Protein 1PFG (pdb70)

InterPro domains:
  IPR000209 Peptidase S8/S53 domain [PF00082] (135-363)
  IPR010259 Peptidase S8 propeptide/proteinase inhibitor I9 [PF05922] (39-104)
  IPR015500 Peptidase S8, subtilisin-related [PR00723] (135-154)
  IPR015500 Peptidase S8, subtilisin-related [PR00723] (170-183)
  IPR015500 Peptidase S8, subtilisin-related [PR00723] (326-342)
  IPR022398 Peptidase S8, subtilisin, His-active site [PS00137] (174-184)
  IPR023827 Peptidase S8, subtilisin, Asp-active site [PS00136] (140-151)
  IPR023828 Peptidase S8, subtilisin, Ser-active site [PS00138] (327-337)
  IPR034193 Proteinase K-like catalytic domain [cd04077] (113-363)
  IPR036852 Peptidase S8/S53 domain superfamily [G3DSA:3.40.50.200] (106-384)
  IPR036852 Peptidase S8/S53 domain superfamily [SSF52743] (108-379)
  IPR037045 Peptidase S8 propeptide/proteinase inhibitor I9 superfamily [G3DSA:3.30.70.80] (36-105)
  IPR050131 Subtilisin-like serine protease [PTHR43806] (30-368)

Sequence (287 aa):
AAQTNAPWGLARISSTSPGTSTYYYDESAGQGSCVYVIDTGIEASHPEFEGRAQMVKTYYYSSRDGNGHGTHCAGTVGSRTYGVVKKTQLFGVKVLDDNGSGQYSTIIAGMDFVASDKNNRNCPKGVVASLSLGGGYSSSVNSAAARLQSSGVMVAVAAGNNNADARNYSPASEPSVCTVGASDRYDRRSSFSNYGSVLDIFGPGTSILSTWIGGSTRSISGTSMATPHVAGLAAYLMTLGKTTAASACRYIADTANKGDLSNIPFGTVNLLAYNNYQAPAPFAAAA

Organism: Parengyodontium album (NCBI:txid37998)

Secondary structure (DSSP, 8-state):
-EETT--HHHHHHT-SSTT---EE--TTTTTT-EEEEEES---TT-GGGTT-EEEEEESSS----SSSHHHHHHHHHH-TTT-S-TT-EEEEEE-S-TTS---HHHHHHHHHHHHHHGGGS--TT-EEEEE-B-EE--HHHHHHHHHHHHTT-EEEEE--SSSSBGGGEETTT-TTSEEEEEE-TTSBBPTT--BSTT--EEEE-SSEEEEEGGGEEEEE-STTTTHHHHHHHHHHHHHTTSS-TTTHHHHHHHTSEES--BSPPTTS--EE-------/--B-----

Foldseek 3Di:
DKAAQAPQLQCVQADLAQDHRIRDADPCQLALAEEEEEWAAAQCPQVQLVNQEEEDEEPDDDRDQLAWLRNFLVWQLAGCRQYRRPHHRYYYYHQAHNPTHHDLVSVLVSLVVCLVVVVVDRRRQFYEYFDLDWDFADVSSCVSLVCSLVSGYQYQAACWQQLAASCGMPVNQSLQHAHEFAADSNQAGPNRTHFALSHQAYGHFAQRWTAGPVSHIGTDGGSSSRRSNLRSLLSSVSNVVNDGSSCSRVVQRVPFNFPRHHHDDDRGGRGYGHNNDDD/DDDPDDDD

Radius of gyration: 16.12 Å; Cα contacts (8 Å, |Δi|>4): 907; chains: 2; bounding box: 37×43×38 Å

Solvent-accessible surface area: 9777 Å² total; per-residue (Å²): 36,59,30,96,125,12,19,43,0,1,0,6,0,9,11,90,46,54,77,59,63,21,0,90,26,38,89,37,0,0,93,26,1,2,0,0,0,0,0,0,0,2,37,29,96,5,98,22,0,95,68,39,8,72,40,30,62,28,62,70,221,43,49,150,6,32,6,0,8,0,0,0,0,0,0,1,0,0,0,118,36,34,0,0,0,17,88,0,54,0,8,0,0,3,0,4,39,58,119,6,46,26,60,63,77,35,3,35,37,0,0,57,43,0,19,67,13,36,111,114,83,128,18,101,84,18,14,0,0,1,0,1,5,4,0,32,124,24,68,62,0,10,50,0,0,26,112,0,22,97,47,33,0,2,0,0,0,1,0,0,30,65,69,31,56,0,48,100,45,1,0,4,11,21,94,61,5,2,0,0,0,0,1,18,84,143,11,111,22,1,95,45,0,0,54,4,101,28,7,40,0,0,0,0,0,26,37,4,69,0,0,9,40,74,36,47,56,92,57,20,43,0,0,0,0,0,0,0,2,0,0,0,0,0,0,1,5,8,16,54,65,115,17,80,14,87,32,0,22,136,37,0,18,83,33,9,13,106,61,52,7,60,83,37,41,226,55,15,59,34,20,0,0,33,6,79,52,92,115,131,8,58,20,32,35,71,84

Structure (mmCIF, N/CA/C/O backbone):
data_1PFG
#
_entry.id   1PFG
#
_cell.length_a   68.000
_cell.length_b   68.000
_cell.length_c   107.700
_cell.angle_alpha   90.00
_cell.angle_beta   90.00
_cell.angle_gamma   90.00
#
_symmetry.space_group_name_H-M   'P 43 21 2'
#
loop_
_entity.id
_entity.type
_entity.pdbx_description
1 polymer 'Proteinase K'
2 polymer N-Ac-PAPFAAAA-NH2
3 water water
#
loop_
_atom_site.group_PDB
_atom_site.id
_atom_site.type_symbol
_atom_site.label_atom_id
_atom_site.label_alt_id
_atom_site.label_comp_id
_atom_site.label_asym_id
_atom_site.label_entity_id
_atom_site.label_seq_id
_atom_site.pdbx_PDB_ins_code
_atom_site.Cartn_x
_atom_site.Cartn_y
_atom_site.Cartn_z
_atom_site.occupancy
_atom_site.B_iso_or_equiv
_atom_site.auth_seq_id
_atom_site.auth_comp_id
_atom_site.auth_asym_id
_atom_site.auth_atom_id
_atom_site.pdbx_PDB_model_num
ATOM 1 N N . ALA A 1 1 ? -10.625 11.468 -17.019 1.00 11.35 1 ALA A N 1
ATOM 2 C CA . ALA A 1 1 ? -9.416 11.657 -16.142 1.00 10.72 1 ALA A CA 1
ATOM 3 C C . ALA A 1 1 ? -9.395 10.621 -15.009 1.00 11.23 1 ALA A C 1
ATOM 4 O O . ALA A 1 1 ? -10.404 9.993 -14.639 1.00 10.72 1 ALA A O 1
ATOM 6 N N . ALA A 1 2 ? -8.189 10.428 -14.524 1.00 11.14 2 ALA A N 1
ATOM 7 C CA . ALA A 1 2 ? -7.933 9.575 -13.433 1.00 11.08 2 ALA A CA 1
ATOM 8 C C . ALA A 1 2 ? -7.092 10.258 -12.421 1.00 12.01 2 ALA A C 1
ATOM 9 O O . ALA A 1 2 ? -6.211 10.978 -12.808 1.00 12.32 2 ALA A O 1
ATOM 11 N N . GLN A 1 3 ? -7.331 10.050 -11.126 1.00 12.90 3 GLN A N 1
ATOM 12 C CA . GLN A 1 3 ? -6.393 10.573 -10.152 1.00 12.58 3 GLN A CA 1
ATOM 13 C C . GLN A 1 3 ? -5.962 9.322 -9.398 1.00 12.58 3 GLN A C 1
ATOM 14 O O . GLN A 1 3 ? -6.747 8.644 -8.721 1.00 14.18 3 GLN A O 1
ATOM 20 N N . THR A 1 4 ? -4.704 8.995 -9.621 1.00 11.72 4 THR A N 1
ATOM 21 C CA . THR A 1 4 ? -4.037 7.840 -9.070 1.00 12.76 4 THR A CA 1
ATOM 22 C C . THR A 1 4 ? -3.837 8.083 -7.592 1.00 12.70 4 THR A C 1
ATOM 23 O O . THR A 1 4 ? -3.890 9.239 -7.150 1.00 13.40 4 THR A O 1
ATOM 27 N N . ASN A 1 5 ? -3.652 7.018 -6.817 1.00 13.27 5 ASN A N 1
ATOM 28 C CA . ASN A 1 5 ? -3.596 7.193 -5.375 1.00 15.12 5 ASN A CA 1
ATOM 29 C C . ASN A 1 5 ? -4.557 8.317 -4.965 1.00 13.79 5 ASN A C 1
ATOM 30 O O . ASN A 1 5 ? -4.144 9.220 -4.228 1.00 15.00 5 ASN A O 1
ATOM 35 N N . ALA A 1 6 ? -5.793 8.291 -5.482 1.00 11.37 6 ALA A N 1
ATOM 36 C CA . ALA A 1 6 ? -6.795 9.289 -5.080 1.00 9.64 6 ALA A CA 1
ATOM 37 C C . ALA A 1 6 ? -7.189 8.904 -3.680 1.00 7.78 6 ALA A C 1
ATOM 38 O O . ALA A 1 6 ? -6.780 7.866 -3.214 1.00 6.15 6 ALA A O 1
ATOM 40 N N . PRO A 1 7 ? -7.867 9.779 -2.946 1.00 7.71 7 PRO A N 1
ATOM 41 C CA . PRO A 1 7 ? -8.461 9.326 -1.704 1.00 6.83 7 PRO A CA 1
ATOM 42 C C . PRO A 1 7 ? -9.493 8.276 -2.112 1.00 8.43 7 PRO A C 1
ATOM 43 O O . PRO A 1 7 ? -10.115 8.319 -3.163 1.00 8.67 7 PRO A O 1
ATOM 47 N N . TRP A 1 8 ? -9.685 7.353 -1.214 1.00 7.75 8 TRP A N 1
ATOM 48 C CA . TRP A 1 8 ? -10.557 6.247 -1.387 1.00 6.40 8 TRP A CA 1
ATOM 49 C C . TRP A 1 8 ? -12.039 6.625 -1.620 1.00 9.68 8 TRP A C 1
ATOM 50 O O . TRP A 1 8 ? -12.747 5.955 -2.360 1.00 10.80 8 TRP A O 1
ATOM 61 N N . GLY A 1 9 ? -12.484 7.743 -1.064 1.00 10.38 9 GLY A N 1
ATOM 62 C CA . GLY A 1 9 ? -13.874 8.107 -1.195 1.00 11.37 9 GLY A CA 1
ATOM 63 C C . GLY A 1 9 ? -14.022 8.556 -2.646 1.00 12.05 9 GLY A C 1
ATOM 64 O O . GLY A 1 9 ? -14.985 8.363 -3.358 1.00 10.63 9 GLY A O 1
ATOM 65 N N . LEU A 1 10 ? -12.972 9.200 -3.069 1.00 14.02 10 LEU A N 1
ATOM 66 C CA . LEU A 1 10 ? -12.856 9.638 -4.428 1.00 15.64 10 LEU A CA 1
ATOM 67 C C . LEU A 1 10 ? -12.821 8.379 -5.334 1.00 14.78 10 LEU A C 1
ATOM 68 O O . LEU A 1 10 ? -13.684 8.187 -6.159 1.00 14.65 10 LEU A O 1
ATOM 73 N N . ALA A 1 11 ? -11.902 7.456 -5.112 1.00 13.41 11 ALA A N 1
ATOM 74 C CA . ALA A 1 11 ? -11.873 6.265 -5.928 1.00 12.20 11 ALA A CA 1
ATOM 75 C C . ALA A 1 11 ? -13.217 5.544 -5.855 1.00 10.68 11 ALA A C 1
ATOM 76 O O . ALA A 1 11 ? -13.697 5.002 -6.848 1.00 11.22 11 ALA A O 1
ATOM 78 N N . ARG A 1 12 ? -13.854 5.565 -4.700 1.00 10.78 12 ARG A N 1
ATOM 79 C CA . ARG A 1 12 ? -15.110 4.824 -4.546 1.00 10.78 12 ARG A CA 1
ATOM 80 C C . ARG A 1 12 ? -16.295 5.346 -5.348 1.00 11.88 12 ARG A C 1
ATOM 81 O O . ARG A 1 12 ? -17.078 4.579 -5.874 1.00 12.37 12 ARG A O 1
ATOM 89 N N . ILE A 1 13 ? -16.491 6.652 -5.221 1.00 11.80 13 ILE A N 1
ATOM 90 C CA . ILE A 1 13 ? -17.499 7.405 -5.922 1.00 10.66 13 ILE A CA 1
ATOM 91 C C . ILE A 1 13 ? -17.436 7.144 -7.390 1.00 9.42 13 ILE A C 1
ATOM 92 O O . ILE A 1 13 ? -18.416 7.286 -8.101 1.00 8.82 13 ILE A O 1
ATOM 97 N N . SER A 1 14 ? -16.302 6.637 -7.853 1.00 10.43 14 SER A N 1
ATOM 98 C CA . SER A 1 14 ? -16.157 6.350 -9.321 1.00 10.06 14 SER A CA 1
ATOM 99 C C . SER A 1 14 ? -15.871 4.872 -9.599 1.00 11.54 14 SER A C 1
ATOM 100 O O . SER A 1 14 ? -15.415 4.526 -10.667 1.00 10.99 14 SER A O 1
ATOM 103 N N . SER A 1 15 ? -16.114 4.013 -8.611 1.00 13.06 15 SER A N 1
ATOM 104 C CA . SER A 1 15 ? -15.935 2.576 -8.758 1.00 12.38 15 SER A CA 1
ATOM 105 C C . SER A 1 15 ? -17.244 1.930 -8.400 1.00 13.77 15 SER A C 1
ATOM 106 O O . SER A 1 15 ? -18.089 2.447 -7.627 1.00 13.16 15 SER A O 1
ATOM 109 N N . THR A 1 16 ? -17.374 0.742 -8.922 1.00 15.34 16 THR A N 1
ATOM 110 C CA . THR A 1 16 ? -18.570 -0.009 -8.737 1.00 16.78 16 THR A CA 1
ATOM 111 C C . THR A 1 16 ? -18.267 -1.156 -7.788 1.00 16.27 16 THR A C 1
ATOM 112 O O . THR A 1 16 ? -19.127 -1.964 -7.453 1.00 16.62 16 THR A O 1
ATOM 116 N N . SER A 1 17 ? -17.082 -1.049 -7.184 1.00 16.86 17 SER A N 1
ATOM 117 C CA . SER A 1 17 ? -16.482 -2.068 -6.308 1.00 16.64 17 SER A CA 1
ATOM 118 C C . SER A 1 17 ? -15.620 -1.384 -5.318 1.00 14.19 17 SER A C 1
ATOM 119 O O . SER A 1 17 ? -14.795 -0.589 -5.720 1.00 14.03 17 SER A O 1
ATOM 122 N N . PRO A 1 18 ? -15.677 -1.738 -4.042 1.00 12.95 18 PRO A N 1
ATOM 123 C CA . PRO A 1 18 ? -14.835 -1.009 -3.141 1.00 12.17 18 PRO A CA 1
ATOM 124 C C . PRO A 1 18 ? -13.459 -1.496 -3.518 1.00 12.07 18 PRO A C 1
ATOM 125 O O . PRO A 1 18 ? -13.408 -2.508 -4.201 1.00 12.92 18 PRO A O 1
ATOM 129 N N . GLY A 1 19 ? -12.379 -0.807 -3.170 1.00 12.26 19 GLY A N 1
ATOM 130 C CA . GLY A 1 19 ? -11.060 -1.383 -3.386 1.00 11.00 19 GLY A CA 1
ATOM 131 C C . GLY A 1 19 ? -10.054 -0.611 -4.186 1.00 11.76 19 GLY A C 1
ATOM 132 O O . GLY A 1 19 ? -8.839 -0.797 -4.062 1.00 10.54 19 GLY A O 1
ATOM 133 N N . THR A 1 20 ? -10.566 0.217 -5.051 1.00 13.61 20 THR A N 1
ATOM 134 C CA . THR A 1 20 ? -9.732 0.904 -5.996 1.00 14.94 20 THR A CA 1
ATOM 135 C C . THR A 1 20 ? -9.034 2.141 -5.467 1.00 15.39 20 THR A C 1
ATOM 136 O O . THR A 1 20 ? -9.238 2.541 -4.299 1.00 15.88 20 THR A O 1
ATOM 140 N N . SER A 1 21 ? -8.143 2.689 -6.292 1.00 14.88 21 SER A N 1
ATOM 141 C CA . SER A 1 21 ? -7.256 3.759 -5.830 1.00 14.89 21 SER A CA 1
ATOM 142 C C . SER A 1 21 ? -7.183 4.937 -6.764 1.00 12.74 21 SER A C 1
ATOM 143 O O . SER A 1 21 ? -6.509 5.939 -6.480 1.00 14.48 21 SER A O 1
ATOM 146 N N . THR A 1 22 ? -7.944 4.878 -7.829 1.00 11.32 22 THR A N 1
ATOM 147 C CA . THR A 1 22 ? -7.939 5.964 -8.750 1.00 11.57 22 THR A CA 1
ATOM 148 C C . THR A 1 22 ? -9.280 6.557 -8.723 1.00 12.71 22 THR A C 1
ATOM 149 O O . THR A 1 22 ? -10.243 5.832 -8.588 1.00 14.09 22 THR A O 1
ATOM 153 N N . TYR A 1 23 ? -9.347 7.861 -8.854 1.00 12.53 23 TYR A N 1
ATOM 154 C CA . TYR A 1 23 ? -10.609 8.555 -8.983 1.00 13.67 23 TYR A CA 1
ATOM 155 C C . TYR A 1 23 ? -10.651 8.920 -10.479 1.00 15.45 23 TYR A C 1
ATOM 156 O O . TYR A 1 23 ? -9.751 9.568 -11.006 1.00 15.29 23 TYR A O 1
ATOM 165 N N . TYR A 1 24 ? -11.717 8.522 -11.130 1.00 15.75 24 TYR A N 1
ATOM 166 C CA . TYR A 1 24 ? -11.913 8.735 -12.514 1.00 14.60 24 TYR A CA 1
ATOM 167 C C . TYR A 1 24 ? -13.066 9.674 -12.604 1.00 14.64 24 TYR A C 1
ATOM 168 O O . TYR A 1 24 ? -14.143 9.398 -12.101 1.00 13.13 24 TYR A O 1
ATOM 177 N N . TYR A 1 25 ? -12.867 10.776 -13.276 1.00 14.78 25 TYR A N 1
ATOM 178 C CA . TYR A 1 25 ? -13.941 11.728 -13.453 1.00 14.63 25 TYR A CA 1
ATOM 179 C C . TYR A 1 25 ? -13.766 12.427 -14.767 1.00 14.07 25 TYR A C 1
ATOM 180 O O . TYR A 1 25 ? -12.743 12.436 -15.427 1.00 13.99 25 TYR A O 1
ATOM 189 N N . ASP A 1 26 ? -14.846 12.947 -15.234 1.00 14.15 26 ASP A N 1
ATOM 190 C CA . ASP A 1 26 ? -14.786 13.795 -16.356 1.00 15.06 26 ASP A CA 1
ATOM 191 C C . ASP A 1 26 ? -13.953 15.035 -16.010 1.00 16.53 26 ASP A C 1
ATOM 192 O O . ASP A 1 26 ? -13.946 15.486 -14.856 1.00 19.05 26 ASP A O 1
ATOM 197 N N . GLU A 1 27 ? -13.280 15.597 -16.997 1.00 15.28 27 GLU A N 1
ATOM 198 C CA . GLU A 1 27 ? -12.460 16.780 -16.812 1.00 17.20 27 GLU A CA 1
ATOM 199 C C . GLU A 1 27 ? -13.134 18.142 -16.589 1.00 16.69 27 GLU A C 1
ATOM 200 O O . GLU A 1 27 ? -12.473 19.075 -16.075 1.00 17.08 27 GLU A O 1
ATOM 206 N N . SER A 1 28 ? -14.395 18.288 -17.040 1.00 15.32 28 SER A N 1
ATOM 207 C CA . SER A 1 28 ? -15.118 19.524 -16.872 1.00 13.99 28 SER A CA 1
ATOM 208 C C . SER A 1 28 ? -15.054 19.777 -15.370 1.00 12.39 28 SER A C 1
ATOM 209 O O . SER A 1 28 ? -15.059 20.894 -14.866 1.00 16.90 28 SER A O 1
ATOM 212 N N . ALA A 1 29 ? -14.999 18.654 -14.681 1.00 9.41 29 ALA A N 1
ATOM 213 C CA . ALA A 1 29 ? -14.847 18.653 -13.271 1.00 10.24 29 ALA A CA 1
ATOM 214 C C . ALA A 1 29 ? -15.614 19.699 -12.487 1.00 9.77 29 ALA A C 1
ATOM 215 O O . ALA A 1 29 ? -14.996 20.385 -11.709 1.00 12.22 29 ALA A O 1
ATOM 217 N N . GLY A 1 30 ? -16.915 19.889 -12.683 1.00 10.81 30 GLY A N 1
ATOM 218 C CA . GLY A 1 30 ? -17.615 20.815 -11.787 1.00 11.40 30 GLY A CA 1
ATOM 219 C C . GLY A 1 30 ? -17.580 22.225 -12.265 1.00 11.34 30 GLY A C 1
ATOM 220 O O . GLY A 1 30 ? -18.318 23.089 -11.799 1.00 7.63 30 GLY A O 1
ATOM 221 N N . GLN A 1 31 ? -16.800 22.493 -13.272 1.00 12.94 31 GLN A N 1
ATOM 222 C CA . GLN A 1 31 ? -16.739 23.891 -13.601 1.00 16.21 31 GLN A CA 1
ATOM 223 C C . GLN A 1 31 ? -18.035 24.459 -14.232 1.00 16.40 31 GLN A C 1
ATOM 224 O O . GLN A 1 31 ? -18.753 23.743 -14.904 1.00 18.37 31 GLN A O 1
ATOM 230 N N . GLY A 1 32 ? -18.365 25.711 -13.967 1.00 15.62 32 GLY A N 1
ATOM 231 C CA . GLY A 1 32 ? -19.639 26.212 -14.400 1.00 12.52 32 GLY A CA 1
ATOM 232 C C . GLY A 1 32 ? -20.586 26.270 -13.237 1.00 12.34 32 GLY A C 1
ATOM 233 O O . GLY A 1 32 ? -21.340 27.216 -13.135 1.00 14.81 32 GLY A O 1
ATOM 234 N N . SER A 1 33 ? -20.534 25.296 -12.328 1.00 11.07 33 SER A N 1
ATOM 235 C CA . SER A 1 33 ? -21.460 25.295 -11.204 1.00 9.18 33 SER A CA 1
ATOM 236 C C . SER A 1 33 ? -20.809 25.937 -10.054 1.00 8.03 33 SER A C 1
ATOM 237 O O . SER A 1 33 ? -19.606 26.192 -10.086 1.00 6.73 33 SER A O 1
ATOM 240 N N . CYS A 1 34 ? -21.602 26.129 -9.020 1.00 5.15 34 CYS A N 1
ATOM 241 C CA . CYS A 1 34 ? -21.132 26.790 -7.882 1.00 7.82 34 CYS A CA 1
ATOM 242 C C . CYS A 1 34 ? -21.613 26.053 -6.731 1.00 7.59 34 CYS A C 1
ATOM 243 O O . CYS A 1 34 ? -22.705 25.530 -6.734 1.00 12.19 34 CYS A O 1
ATOM 246 N N . VAL A 1 35 ? -20.828 26.061 -5.684 1.00 6.18 35 VAL A N 1
ATOM 247 C CA . VAL A 1 35 ? -21.237 25.340 -4.526 1.00 3.98 35 VAL A CA 1
ATOM 248 C C . VAL A 1 35 ? -21.091 26.186 -3.319 1.00 5.08 35 VAL A C 1
ATOM 249 O O . VAL A 1 35 ? -20.008 26.637 -3.043 1.00 8.67 35 VAL A O 1
ATOM 253 N N . TYR A 1 36 ? -22.194 26.490 -2.671 1.00 3.23 36 TYR A N 1
ATOM 254 C CA . TYR A 1 36 ? -22.107 27.170 -1.434 1.00 2.02 36 TYR A CA 1
ATOM 255 C C . TYR A 1 36 ? -21.875 26.128 -0.369 1.00 3.36 36 TYR A C 1
ATOM 256 O O . TYR A 1 36 ? -22.637 25.081 -0.280 1.00 2.76 36 TYR A O 1
ATOM 265 N N . VAL A 1 37 ? -20.849 26.453 0.437 1.00 2.21 37 VAL A N 1
ATOM 266 C CA . VAL A 1 37 ? -20.442 25.571 1.492 1.00 2.31 37 VAL A CA 1
ATOM 267 C C . VAL A 1 37 ? -20.874 26.406 2.680 1.00 2.11 37 VAL A C 1
ATOM 268 O O . VAL A 1 37 ? -20.278 27.401 2.987 1.00 3.03 37 VAL A O 1
ATOM 272 N N . ILE A 1 38 ? -21.985 26.015 3.238 1.00 2.00 38 ILE A N 1
ATOM 273 C CA . ILE A 1 38 ? -22.589 26.775 4.228 1.00 2.53 38 ILE A CA 1
ATOM 274 C C . ILE A 1 38 ? -22.099 26.039 5.469 1.00 5.12 38 ILE A C 1
ATOM 275 O O . ILE A 1 38 ? -22.560 24.969 5.855 1.00 4.62 38 ILE A O 1
ATOM 280 N N . ASP A 1 39 ? -21.151 26.680 6.116 1.00 6.73 39 ASP A N 1
ATOM 281 C CA . ASP A 1 39 ? -20.402 25.992 7.125 1.00 5.68 39 ASP A CA 1
ATOM 282 C C . ASP A 1 39 ? -19.561 26.999 7.984 1.00 6.07 39 ASP A C 1
ATOM 283 O O . ASP A 1 39 ? -19.998 28.072 8.303 1.00 3.46 39 ASP A O 1
ATOM 288 N N . THR A 1 40 ? -18.391 26.613 8.404 1.00 5.08 40 THR A N 1
ATOM 289 C CA . THR A 1 40 ? -17.523 27.484 9.201 1.00 7.89 40 THR A CA 1
ATOM 290 C C . THR A 1 40 ? -16.596 28.471 8.475 1.00 7.75 40 THR A C 1
ATOM 291 O O . THR A 1 40 ? -15.873 29.226 9.142 1.00 6.66 40 THR A O 1
ATOM 295 N N . GLY A 1 41 ? -16.536 28.406 7.165 1.00 8.68 41 GLY A N 1
ATOM 296 C CA . GLY A 1 41 ? -15.680 29.317 6.438 1.00 10.15 41 GLY A CA 1
ATOM 297 C C . GLY A 1 41 ? -14.944 28.427 5.490 1.00 10.16 41 GLY A C 1
ATOM 298 O O . GLY A 1 41 ? -15.302 27.298 5.407 1.00 12.85 41 GLY A O 1
ATOM 299 N N . ILE A 1 42 ? -13.867 28.878 4.897 1.00 9.55 42 ILE A N 1
ATOM 300 C CA . ILE A 1 42 ? -13.170 28.141 3.875 1.00 9.72 42 ILE A CA 1
ATOM 301 C C . ILE A 1 42 ? -11.934 28.931 3.769 1.00 9.94 42 ILE A C 1
ATOM 302 O O . ILE A 1 42 ? -11.991 30.079 3.431 1.00 11.01 42 ILE A O 1
ATOM 307 N N . GLU A 1 43 ? -10.815 28.349 4.114 1.00 10.89 43 GLU A N 1
ATOM 308 C CA . GLU A 1 4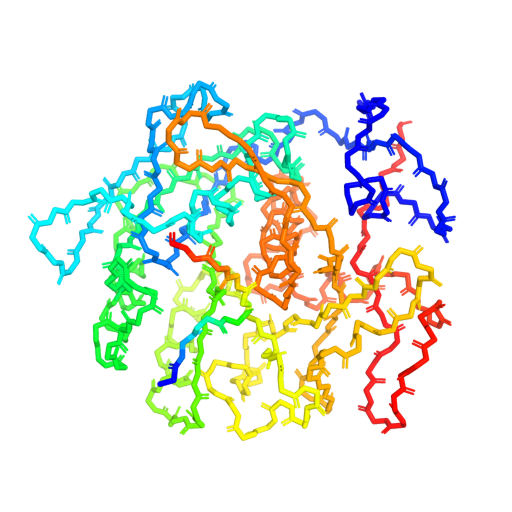3 ? -9.564 29.025 3.935 1.00 11.51 43 GLU A CA 1
ATOM 309 C C . GLU A 1 43 ? -9.390 29.201 2.442 1.00 12.46 43 GLU A C 1
ATOM 310 O O . GLU A 1 43 ? -8.724 28.426 1.786 1.00 12.19 43 GLU A O 1
ATOM 316 N N . ALA A 1 44 ? -10.066 30.188 1.915 1.00 13.33 44 ALA A N 1
ATOM 317 C CA . ALA A 1 44 ? -9.964 30.487 0.522 1.00 13.47 44 ALA A CA 1
ATOM 318 C C . ALA A 1 44 ? -8.462 30.590 0.038 1.00 13.18 44 ALA A C 1
ATOM 319 O O . ALA A 1 44 ? -8.160 30.243 -1.060 1.00 14.29 44 ALA A O 1
ATOM 321 N N . SER A 1 45 ? -7.494 30.839 0.899 1.00 13.19 45 SER A N 1
ATOM 322 C CA . SER A 1 45 ? -6.083 30.847 0.384 1.00 13.59 45 SER A CA 1
ATOM 323 C C . SER A 1 45 ? -5.450 29.488 0.212 1.00 12.93 45 SER A C 1
ATOM 324 O O . SER A 1 45 ? -4.288 29.396 -0.163 1.00 14.28 45 SER A O 1
ATOM 327 N N . HIS A 1 46 ? -6.105 28.428 0.601 1.00 11.63 46 HIS A N 1
ATOM 328 C CA . HIS A 1 46 ? -5.468 27.126 0.392 1.00 10.86 46 HIS A CA 1
ATOM 329 C C . HIS A 1 46 ? -5.069 26.977 -1.057 1.00 10.79 46 HIS A C 1
ATOM 330 O O . HIS A 1 46 ? -5.876 27.081 -2.008 1.00 10.95 46 HIS A O 1
ATOM 337 N N . PRO A 1 47 ? -3.791 26.728 -1.213 1.00 11.33 47 PRO A N 1
ATOM 338 C CA . PRO A 1 47 ? -3.218 26.521 -2.527 1.00 11.36 47 PRO A CA 1
ATOM 339 C C . PRO A 1 47 ? -4.010 25.447 -3.252 1.00 9.83 47 PRO A C 1
ATOM 340 O O . PRO A 1 47 ? -4.106 25.470 -4.454 1.00 12.26 47 PRO A O 1
ATOM 344 N N . GLU A 1 48 ? -4.595 24.536 -2.494 1.00 9.35 48 GLU A N 1
ATOM 345 C CA . GLU A 1 48 ? -5.446 23.452 -3.016 1.00 7.31 48 GLU A CA 1
ATOM 346 C C . GLU A 1 48 ? -6.769 23.986 -3.616 1.00 7.06 48 GLU A C 1
ATOM 347 O O . GLU A 1 48 ? -7.414 23.318 -4.387 1.00 6.58 48 GLU A O 1
ATOM 353 N N . PHE A 1 49 ? -7.140 25.224 -3.337 1.00 5.59 49 PHE A N 1
ATOM 354 C CA . PHE A 1 49 ? -8.359 25.774 -3.890 1.00 3.45 49 PHE A CA 1
ATOM 355 C C . PHE A 1 49 ? -7.944 26.663 -5.060 1.00 4.56 49 PHE A C 1
ATOM 356 O O . PHE A 1 49 ? -8.754 27.364 -5.689 1.00 5.31 49 PHE A O 1
ATOM 364 N N . GLU A 1 50 ? -6.648 26.663 -5.305 1.00 4.91 50 GLU A N 1
ATOM 365 C CA . GLU A 1 50 ? -6.142 27.380 -6.409 1.00 3.25 50 GLU A CA 1
ATOM 366 C C . GLU A 1 50 ? -6.881 28.660 -6.660 1.00 4.58 50 GLU A C 1
ATOM 367 O O . GLU A 1 50 ? -7.022 29.075 -7.795 1.00 5.50 50 GLU A O 1
ATOM 373 N N . GLY A 1 51 ? -7.472 29.282 -5.678 1.00 3.98 51 GLY A N 1
ATOM 374 C CA . GLY A 1 51 ? -8.042 30.578 -6.030 1.00 5.54 51 GLY A CA 1
ATOM 375 C C . GLY A 1 51 ? -9.508 30.546 -6.376 1.00 7.89 51 GLY A C 1
ATOM 376 O O . GLY A 1 51 ? -10.072 31.600 -6.651 1.00 9.79 51 GLY A O 1
ATOM 377 N N . ARG A 1 52 ? -10.110 29.351 -6.382 1.00 8.79 52 ARG A N 1
ATOM 378 C CA . ARG A 1 52 ? -11.526 29.178 -6.657 1.00 8.66 52 ARG A CA 1
ATOM 379 C C . ARG A 1 52 ? -12.510 29.197 -5.501 1.00 9.60 52 ARG A C 1
ATOM 380 O O . ARG A 1 52 ? -13.662 28.733 -5.650 1.00 13.47 52 ARG A O 1
ATOM 388 N N . ALA A 1 53 ? -12.091 29.674 -4.361 1.00 9.50 53 ALA A N 1
ATOM 389 C CA . ALA A 1 53 ? -12.954 29.696 -3.189 1.00 10.48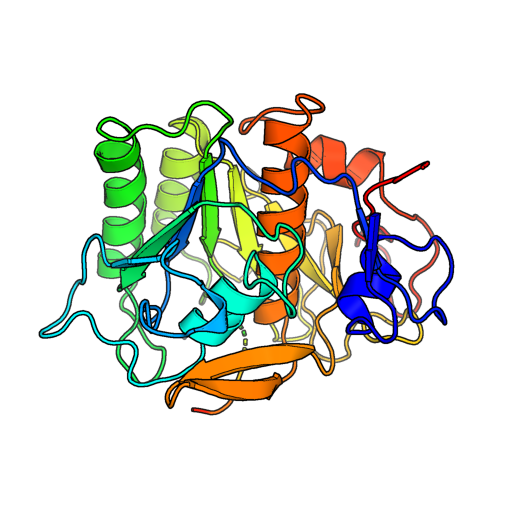 53 ALA A CA 1
ATOM 390 C C . ALA A 1 53 ? -13.058 31.141 -2.781 1.00 11.50 53 ALA A C 1
ATOM 391 O O . ALA A 1 53 ? -12.153 31.910 -3.086 1.00 12.31 53 ALA A O 1
ATOM 393 N N . GLN A 1 54 ? -14.095 31.505 -2.051 1.00 12.28 54 GLN A N 1
ATOM 394 C CA . GLN A 1 54 ? -14.147 32.842 -1.551 1.00 12.25 54 GLN A CA 1
ATOM 395 C C . GLN A 1 54 ? -15.336 32.973 -0.722 1.00 11.73 54 GLN A C 1
ATOM 396 O O . GLN A 1 54 ? -16.404 32.475 -1.012 1.00 13.59 54 GLN A O 1
ATOM 402 N N . MET A 1 55 ? -15.094 33.639 0.363 1.00 10.62 55 MET A N 1
ATOM 403 C CA . MET A 1 55 ? -16.016 33.908 1.399 1.00 10.10 55 MET A CA 1
ATOM 404 C C . MET A 1 55 ? -16.957 34.977 0.834 1.00 9.46 55 MET A C 1
ATOM 405 O O . MET A 1 55 ? -16.494 35.976 0.308 1.00 11.60 55 MET A O 1
ATOM 410 N N . VAL A 1 56 ? -18.198 34.753 0.948 1.00 8.06 56 VAL A N 1
ATOM 411 C CA . VAL A 1 56 ? -19.157 35.612 0.344 1.00 5.17 56 VAL A CA 1
ATOM 412 C C . VAL A 1 56 ? -19.959 36.315 1.386 1.00 5.21 56 VAL A C 1
ATOM 413 O O . VAL A 1 56 ? -20.572 37.366 1.171 1.00 8.81 56 VAL A O 1
ATOM 417 N N . LYS A 1 57 ? -19.921 35.702 2.533 1.00 5.82 57 LYS A N 1
ATOM 418 C CA . LYS A 1 57 ? -20.650 36.297 3.604 1.00 6.49 57 LYS A CA 1
ATOM 419 C C . LYS A 1 57 ? -20.373 35.551 4.860 1.00 9.12 57 LYS A C 1
ATOM 420 O O . LYS A 1 57 ? -20.274 34.330 4.789 1.00 12.12 57 LYS A O 1
ATOM 426 N N . THR A 1 58 ? -20.110 36.227 5.980 1.00 10.02 58 THR A N 1
ATOM 427 C CA . THR A 1 58 ? -20.095 35.538 7.269 1.00 8.60 58 THR A CA 1
ATOM 428 C C . THR A 1 58 ? -21.247 36.009 8.058 1.00 9.06 58 THR A C 1
ATOM 429 O O . THR A 1 58 ? -21.767 37.053 7.795 1.00 8.99 58 THR A O 1
ATOM 433 N N . TYR A 1 59 ? -21.459 35.368 9.209 1.00 10.80 59 TYR A N 1
ATOM 434 C CA . TYR A 1 59 ? -22.438 35.860 10.177 1.00 8.95 59 TYR A CA 1
ATOM 435 C C . TYR A 1 59 ? -21.760 36.090 11.477 1.00 9.36 59 TYR A C 1
ATOM 436 O O . TYR A 1 59 ? -22.360 36.114 12.512 1.00 11.41 59 TYR A O 1
ATOM 445 N N . TYR A 1 60 ? -20.456 36.271 11.395 1.00 9.80 60 TYR A N 1
ATOM 446 C CA . TYR A 1 60 ? -19.658 36.562 12.539 1.00 9.68 60 TYR A CA 1
ATOM 447 C C . TYR A 1 60 ? -18.724 37.704 12.243 1.00 11.25 60 TYR A C 1
ATOM 448 O O . TYR A 1 60 ? -18.874 38.428 11.298 1.00 13.36 60 TYR A O 1
ATOM 457 N N . TYR A 1 61 ? -17.794 37.922 13.139 1.00 12.86 61 TYR A N 1
ATOM 458 C CA . TYR A 1 61 ? -16.704 38.907 12.936 1.00 15.65 61 TYR A CA 1
ATOM 459 C C . TYR A 1 61 ? -15.689 38.788 11.811 1.00 17.44 61 TYR A C 1
ATOM 460 O O . TYR A 1 61 ? -15.210 39.820 11.361 1.00 19.41 61 TYR A O 1
ATOM 469 N N . SER A 1 62 ? -15.314 37.562 11.473 1.00 18.54 62 SER A N 1
ATOM 470 C CA . SER A 1 62 ? -14.348 37.401 10.430 1.00 18.03 62 SER A CA 1
ATOM 471 C C . SER A 1 62 ? -15.063 36.604 9.464 1.00 16.62 62 SER A C 1
ATOM 472 O O . SER A 1 62 ? -16.218 36.245 9.639 1.00 16.74 62 SER A O 1
ATOM 475 N N . SER A 1 63 ? -14.294 36.199 8.511 1.00 15.05 63 SER A N 1
ATOM 476 C CA . SER A 1 63 ? -14.837 35.487 7.472 1.00 14.83 63 SER A CA 1
ATOM 477 C C . SER A 1 63 ? -13.974 34.178 7.480 1.00 15.05 63 SER A C 1
ATOM 478 O O . SER A 1 63 ? -14.419 33.111 7.077 1.00 16.69 63 SER A O 1
ATOM 481 N N . ARG A 1 64 ? -12.834 34.218 8.148 1.00 13.95 64 ARG A N 1
ATOM 482 C CA . ARG A 1 64 ? -11.935 33.097 8.252 1.00 14.75 64 ARG A CA 1
ATOM 483 C C . ARG A 1 64 ? -12.585 31.853 8.819 1.00 13.88 64 ARG A C 1
ATOM 484 O O . ARG A 1 64 ? -13.459 31.918 9.697 1.00 13.14 64 ARG A O 1
ATOM 492 N N . ASP A 1 65 ? -12.105 30.701 8.347 1.00 10.57 65 ASP A N 1
ATOM 493 C CA . ASP A 1 65 ? -12.482 29.439 8.907 1.00 9.65 65 ASP A CA 1
ATOM 494 C C . ASP A 1 65 ? -11.420 29.330 10.018 1.00 10.53 65 ASP A C 1
ATOM 495 O O . ASP A 1 65 ? -10.230 29.375 9.722 1.00 13.89 65 ASP A O 1
ATOM 500 N N . GLY A 1 66 ? -11.782 29.222 11.295 1.00 7.02 66 GLY A N 1
ATOM 501 C CA . GLY A 1 66 ? -10.767 29.066 12.281 1.00 2.75 66 GLY A CA 1
ATOM 502 C C . GLY A 1 66 ? -10.979 27.673 12.817 1.00 6.96 66 GLY A C 1
ATOM 503 O O . GLY A 1 66 ? -10.464 27.274 13.873 1.00 6.75 66 GLY A O 1
ATOM 504 N N . ASN A 1 67 ? -11.714 26.899 12.055 1.00 9.72 67 ASN A N 1
ATOM 505 C CA . ASN A 1 67 ? -12.057 25.605 12.548 1.00 9.73 67 ASN A CA 1
ATOM 506 C C . ASN A 1 67 ? -11.432 24.470 11.808 1.00 9.45 67 ASN A C 1
ATOM 507 O O . ASN A 1 67 ? -10.695 23.656 12.362 1.00 8.39 67 ASN A O 1
ATOM 512 N N . GLY A 1 68 ? -11.757 24.406 10.542 1.00 8.41 68 GLY A N 1
ATOM 513 C CA . GLY A 1 68 ? -11.241 23.383 9.656 1.00 9.50 68 GLY A CA 1
ATOM 514 C C . GLY A 1 68 ? -12.344 22.711 8.899 1.00 10.85 68 GLY A C 1
ATOM 515 O O . GLY A 1 68 ? -12.157 22.395 7.720 1.00 14.98 68 GLY A O 1
ATOM 516 N N . HIS A 1 69 ? -13.467 22.466 9.563 1.00 8.16 69 HIS A N 1
ATOM 517 C CA . HIS A 1 69 ? -14.588 21.725 8.997 1.00 9.23 69 HIS A CA 1
ATOM 518 C C . HIS A 1 69 ? -14.866 22.138 7.570 1.00 8.60 69 HIS A C 1
ATOM 519 O O . HIS A 1 69 ? -14.767 21.316 6.703 1.00 11.64 69 HIS A O 1
ATOM 526 N N . GLY A 1 70 ? -15.120 23.422 7.346 1.00 8.71 70 GLY A N 1
ATOM 527 C CA . GLY A 1 70 ? -15.484 23.936 6.031 1.00 9.39 70 GLY A CA 1
ATOM 528 C C . GLY A 1 70 ? -14.414 23.827 4.975 1.00 9.42 70 GLY A C 1
ATOM 529 O O . GLY A 1 70 ? -14.743 23.513 3.838 1.00 10.02 70 GLY A O 1
ATOM 530 N N . THR A 1 71 ? -13.153 24.015 5.347 1.00 11.87 71 THR A N 1
ATOM 531 C CA . THR A 1 71 ? -12.091 23.992 4.376 1.00 12.67 71 THR A CA 1
ATOM 532 C C . THR A 1 71 ? -12.134 22.535 4.007 1.00 12.42 71 THR A C 1
ATOM 533 O O . THR A 1 71 ? -12.131 22.191 2.835 1.00 11.27 71 THR A O 1
ATOM 537 N N . HIS A 1 72 ? -12.364 21.696 5.019 1.00 13.23 72 HIS A N 1
ATOM 538 C CA . HIS A 1 72 ? -12.464 20.260 4.820 1.00 12.28 72 HIS A CA 1
ATOM 539 C C . HIS A 1 72 ? -13.565 19.915 3.837 1.00 12.45 72 HIS A C 1
ATOM 540 O O . HIS A 1 72 ? -13.299 19.441 2.730 1.00 13.94 72 HIS A O 1
ATOM 547 N N . CYS A 1 73 ? -14.809 20.187 4.218 1.00 11.39 73 CYS A N 1
ATOM 548 C CA . CYS A 1 73 ? -15.905 20.094 3.258 1.00 10.26 73 CYS A CA 1
ATOM 549 C C . CYS A 1 73 ? -15.624 20.814 1.919 1.00 7.00 73 CYS A C 1
ATOM 550 O O . CYS A 1 73 ? -15.714 20.209 0.878 1.00 8.50 73 CYS A O 1
ATOM 553 N N . ALA A 1 74 ? -15.225 22.069 1.945 1.00 6.47 74 ALA A N 1
ATOM 554 C CA . ALA A 1 74 ? -14.997 22.786 0.680 1.00 8.27 74 ALA A CA 1
ATOM 555 C C . ALA A 1 74 ? -14.121 21.865 -0.108 1.00 9.13 74 ALA A C 1
ATOM 556 O O . ALA A 1 74 ? -14.356 21.547 -1.263 1.00 10.42 74 ALA A O 1
ATOM 558 N N . GLY A 1 75 ? -13.070 21.468 0.595 1.00 7.90 75 GLY A N 1
ATOM 559 C CA . GLY A 1 75 ? -12.031 20.578 0.126 1.00 7.44 75 GLY A CA 1
ATOM 560 C C . GLY A 1 75 ? -12.525 19.396 -0.656 1.00 6.59 75 GLY A C 1
ATOM 561 O O . GLY A 1 75 ? -12.138 19.199 -1.777 1.00 7.96 75 GLY A O 1
ATOM 562 N N . THR A 1 76 ? -13.388 18.598 -0.056 1.00 6.93 76 THR A N 1
ATOM 563 C CA . THR A 1 76 ? -13.897 17.416 -0.678 1.00 4.91 76 THR A CA 1
ATOM 564 C C . THR A 1 76 ? -14.856 17.722 -1.834 1.00 5.73 76 THR A C 1
ATOM 565 O O . THR A 1 76 ? -15.083 16.948 -2.770 1.00 2.00 76 THR A O 1
ATOM 569 N N . VAL A 1 77 ? -15.522 18.846 -1.736 1.00 6.78 77 VAL A N 1
ATOM 570 C CA . VAL A 1 77 ? -16.387 19.069 -2.853 1.00 7.14 77 VAL A CA 1
ATOM 571 C C . VAL A 1 77 ? -15.558 19.546 -4.044 1.00 8.49 77 VAL A C 1
ATOM 572 O O . VAL A 1 77 ? -15.968 19.347 -5.186 1.00 11.25 77 VAL A O 1
ATOM 576 N N . GLY A 1 78 ? -14.394 20.185 -3.800 1.00 7.44 78 GLY A N 1
ATOM 577 C CA . GLY A 1 78 ? -13.700 20.665 -4.937 1.00 8.25 78 GLY A CA 1
ATOM 578 C C . GLY A 1 78 ? -12.341 21.253 -4.765 1.00 9.86 78 GLY A C 1
ATOM 579 O O . GLY A 1 78 ? -12.001 22.234 -5.398 1.00 11.73 78 GLY A O 1
ATOM 580 N N . SER A 1 79 ? -11.526 20.603 -3.960 1.00 11.01 79 SER A N 1
ATOM 581 C CA . SER A 1 79 ? -10.168 21.023 -3.836 1.00 11.86 79 SER A CA 1
ATOM 582 C C . SER A 1 79 ? -9.577 20.215 -4.981 1.00 11.84 79 SER A C 1
ATOM 583 O O . SER A 1 79 ? -10.143 19.230 -5.467 1.00 12.56 79 SER A O 1
ATOM 586 N N . ARG A 1 80 ? -8.518 20.715 -5.535 1.00 12.92 80 ARG A N 1
ATOM 587 C CA . ARG A 1 80 ? -7.833 20.005 -6.569 1.00 14.45 80 ARG A CA 1
ATOM 588 C C . ARG A 1 80 ? -7.636 18.513 -6.423 1.00 14.33 80 ARG A C 1
ATOM 589 O O . ARG A 1 80 ? -7.853 17.688 -7.331 1.00 13.66 80 ARG A O 1
ATOM 597 N N . THR A 1 81 ? -7.078 18.211 -5.265 1.00 11.28 81 THR A N 1
ATOM 598 C CA . THR A 1 81 ? -6.627 16.910 -4.998 1.00 11.29 81 THR A CA 1
ATOM 599 C C . THR A 1 81 ? -7.570 16.087 -4.170 1.00 10.66 81 THR A C 1
ATOM 600 O O . THR A 1 81 ? -7.699 14.884 -4.366 1.00 11.89 81 THR A O 1
ATOM 604 N N . TYR A 1 82 ? -8.104 16.715 -3.144 1.00 8.67 82 TYR A N 1
ATOM 605 C CA . TYR A 1 82 ? -9.013 16.062 -2.268 1.00 7.24 82 TYR A CA 1
ATOM 606 C C . TYR A 1 82 ? -10.442 16.074 -2.793 1.00 5.03 82 TYR A C 1
ATOM 607 O O . TYR A 1 82 ? -11.303 15.521 -2.182 1.00 4.18 82 TYR A O 1
ATOM 616 N N . GLY A 1 83 ? -10.716 16.512 -4.000 1.00 5.49 83 GLY A N 1
ATOM 617 C CA . GLY A 1 83 ? -12.117 16.805 -4.326 1.00 5.02 83 GLY A CA 1
ATOM 618 C C . GLY A 1 83 ? -12.785 16.100 -5.493 1.00 5.56 83 GLY A C 1
ATOM 619 O O . GLY A 1 83 ? -12.131 15.574 -6.387 1.00 5.84 83 GLY A O 1
ATOM 620 N N . VAL A 1 84 ? -14.106 16.076 -5.452 1.00 3.54 84 VAL A N 1
ATOM 621 C CA . VAL A 1 84 ? -14.952 15.423 -6.427 1.00 4.89 84 VAL A CA 1
ATOM 622 C C . VAL A 1 84 ? -14.831 16.216 -7.730 1.00 8.97 84 VAL A C 1
ATOM 623 O O . VAL A 1 84 ? -14.458 15.737 -8.774 1.00 11.47 84 VAL A O 1
ATOM 627 N N . VAL A 1 85 ? -15.128 17.476 -7.589 1.00 11.57 85 VAL A N 1
ATOM 628 C CA . VAL A 1 85 ? -15.195 18.445 -8.633 1.00 12.16 85 VAL A CA 1
ATOM 629 C C . VAL A 1 85 ? -14.007 19.379 -8.596 1.00 12.43 85 VAL A C 1
ATOM 630 O O . VAL A 1 85 ? -14.026 20.409 -7.942 1.00 11.57 85 VAL A O 1
ATOM 634 N N . LYS A 1 86 ? -12.962 19.075 -9.315 1.00 12.30 86 LYS A N 1
ATOM 635 C CA . LYS A 1 86 ? -11.772 19.855 -9.123 1.00 11.01 86 LYS A CA 1
ATOM 636 C C . LYS A 1 86 ? -11.851 21.266 -9.702 1.00 11.22 86 LYS A C 1
ATOM 637 O O . LYS A 1 86 ? -10.922 22.036 -9.514 1.00 9.57 86 LYS A O 1
ATOM 643 N N . LYS A 1 87 ? -12.979 21.644 -10.300 1.00 10.48 87 LYS A N 1
ATOM 644 C CA . LYS A 1 87 ? -13.055 22.966 -10.941 1.00 12.14 87 LYS A CA 1
ATOM 645 C C . LYS A 1 87 ? -14.250 23.802 -10.628 1.00 12.17 87 LYS A C 1
ATOM 646 O O . LYS A 1 87 ? -14.483 24.855 -11.249 1.00 11.49 87 LYS A O 1
ATOM 652 N N . THR A 1 88 ? -14.964 23.355 -9.611 1.00 12.93 88 THR A N 1
ATOM 653 C CA . THR A 1 88 ? -16.132 24.059 -9.160 1.00 11.40 88 THR A CA 1
ATOM 654 C C . THR A 1 88 ? -15.640 25.340 -8.571 1.00 11.40 88 THR A C 1
ATOM 655 O O . THR A 1 88 ? -14.467 25.524 -8.349 1.00 9.64 88 THR A O 1
ATOM 659 N N . GLN A 1 89 ? -16.574 26.260 -8.426 1.00 11.97 89 GLN A N 1
ATOM 660 C CA . GLN A 1 89 ? -16.270 27.497 -7.799 1.00 11.10 89 GLN A CA 1
ATOM 661 C C . GLN A 1 89 ? -16.938 27.376 -6.440 1.00 10.77 89 GLN A C 1
ATOM 662 O O . GLN A 1 89 ? -18.030 26.862 -6.321 1.00 10.00 89 GLN A O 1
ATOM 668 N N . LEU A 1 90 ? -16.212 27.732 -5.404 1.00 10.15 90 LEU A N 1
ATOM 669 C CA . LEU A 1 90 ? -16.751 27.594 -4.075 1.00 8.55 90 LEU A CA 1
ATOM 670 C C . LEU A 1 90 ? -16.888 28.925 -3.419 1.00 8.20 90 LEU A C 1
ATOM 671 O O . LEU A 1 90 ? -15.978 29.759 -3.504 1.00 7.65 90 LEU A O 1
ATOM 676 N N . PHE A 1 91 ? -18.025 29.106 -2.754 1.00 7.94 91 PHE A N 1
ATOM 677 C CA . PHE A 1 91 ? -18.326 30.335 -2.006 1.00 6.98 91 PHE A CA 1
ATOM 678 C C . PHE A 1 91 ? -18.602 29.940 -0.600 1.00 6.31 91 PHE A C 1
ATOM 679 O O . PHE A 1 91 ? -19.457 29.090 -0.376 1.00 4.23 91 PHE A O 1
ATOM 687 N N . GLY A 1 92 ? -18.025 30.638 0.358 1.00 9.41 92 GLY A N 1
ATOM 688 C CA . GLY A 1 92 ? -18.205 30.304 1.749 1.00 7.52 92 GLY A CA 1
ATOM 689 C C . GLY A 1 92 ? -19.257 31.221 2.273 1.00 6.96 92 GLY A C 1
ATOM 690 O O . GLY A 1 92 ? -19.341 32.379 1.900 1.00 7.70 92 GLY A O 1
ATOM 691 N N . VAL A 1 93 ? -20.107 30.654 3.093 1.00 5.91 93 VAL A N 1
ATOM 692 C CA . VAL A 1 93 ? -21.145 31.407 3.724 1.00 6.75 93 VAL A CA 1
ATOM 693 C C . VAL A 1 93 ? -20.828 30.873 5.121 1.00 9.38 93 VAL A C 1
ATOM 694 O O . VAL A 1 93 ? -20.797 29.632 5.349 1.00 9.41 93 VAL A O 1
ATOM 698 N N . LYS A 1 94 ? -20.505 31.770 6.051 1.00 8.42 94 LYS A N 1
ATOM 699 C CA . LYS A 1 94 ? -20.070 31.249 7.304 1.00 9.46 94 LYS A CA 1
ATOM 700 C C . LYS A 1 94 ? -21.193 31.389 8.333 1.00 11.14 94 LYS A C 1
ATOM 701 O O . LYS A 1 94 ? -21.474 32.475 8.871 1.00 11.30 94 LYS A O 1
ATOM 707 N N . VAL A 1 95 ? -21.822 30.258 8.611 1.00 12.22 95 VAL A N 1
ATOM 708 C CA . VAL A 1 95 ? -22.974 30.271 9.467 1.00 12.60 95 VAL A CA 1
ATOM 709 C C . VAL A 1 95 ? -22.549 29.644 10.807 1.00 12.16 95 VAL A C 1
ATOM 710 O O . VAL A 1 95 ? -23.157 29.835 11.811 1.00 12.50 95 VAL A O 1
ATOM 714 N N . LEU A 1 96 ? -21.497 28.880 10.788 1.00 12.52 96 LEU A N 1
ATOM 715 C CA . LEU A 1 96 ? -21.073 28.236 11.983 1.00 12.31 96 LEU A CA 1
ATOM 716 C C . LEU A 1 96 ? -19.792 28.936 12.523 1.00 13.23 96 LEU A C 1
ATOM 717 O O . LEU A 1 96 ? -18.807 29.303 11.796 1.00 11.79 96 LEU A O 1
ATOM 722 N N . ASP A 1 97 ? -19.839 29.160 13.826 1.00 13.77 97 ASP A N 1
ATOM 723 C CA . ASP A 1 97 ? -18.720 29.765 14.477 1.00 14.76 97 ASP A CA 1
ATOM 724 C C . ASP A 1 97 ? -17.478 28.822 14.346 1.00 14.80 97 ASP A C 1
ATOM 725 O O . ASP A 1 97 ? -17.547 27.741 13.758 1.00 15.47 97 ASP A O 1
ATOM 730 N N . ASP A 1 98 ? -16.339 29.256 14.862 1.00 15.87 98 ASP A N 1
ATOM 731 C CA . ASP A 1 98 ? -15.096 28.525 14.698 1.00 14.75 98 ASP A CA 1
ATOM 732 C C . ASP A 1 98 ? -15.015 27.316 15.597 1.00 16.15 98 ASP A C 1
ATOM 733 O O . ASP A 1 98 ? -13.954 26.682 15.713 1.00 15.68 98 ASP A O 1
ATOM 738 N N . ASN A 1 99 ? -16.123 26.958 16.232 1.00 16.76 99 ASN A N 1
ATOM 739 C CA . ASN A 1 99 ? -16.1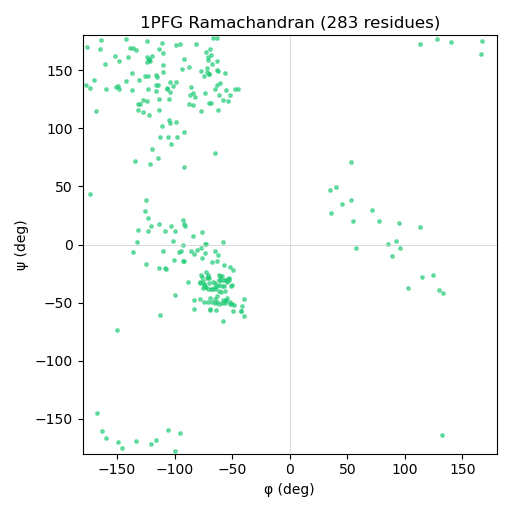28 25.683 16.955 1.00 17.60 99 ASN A CA 1
ATOM 740 C C . ASN A 1 99 ? -17.011 24.770 16.224 1.00 18.78 99 ASN A C 1
ATOM 741 O O . ASN A 1 99 ? -17.174 23.604 16.605 1.00 20.21 99 ASN A O 1
ATOM 746 N N . GLY A 1 100 ? -17.656 25.328 15.206 1.00 18.98 100 GLY A N 1
ATOM 747 C CA . GLY A 1 100 ? -18.491 24.534 14.343 1.00 17.96 100 GLY A CA 1
ATOM 748 C C . GLY A 1 100 ? -19.930 24.587 14.802 1.00 18.26 100 GLY A C 1
ATOM 749 O O . GLY A 1 100 ? -20.706 23.704 14.433 1.00 20.03 100 GLY A O 1
ATOM 750 N N . SER A 1 101 ? -20.309 25.572 15.619 1.00 17.86 101 SER A N 1
ATOM 751 C CA . SER A 1 101 ? -21.724 25.669 15.980 1.00 18.22 101 SER A CA 1
ATOM 752 C C . SER A 1 101 ? -22.333 26.875 15.342 1.00 19.36 101 SER A C 1
ATOM 753 O O . SER A 1 101 ? -21.589 27.796 14.948 1.00 19.54 101 SER A O 1
ATOM 756 N N . GLY A 1 102 ? -23.676 26.910 15.331 1.00 18.05 102 GLY A N 1
ATOM 757 C CA . GLY A 1 102 ? -24.420 27.961 14.658 1.00 18.45 102 GLY A CA 1
ATOM 758 C C . GLY A 1 102 ? -25.816 27.943 15.268 1.00 18.12 102 GLY A C 1
ATOM 759 O O . GLY A 1 102 ? -26.171 26.918 15.804 1.00 18.46 102 GLY A O 1
ATOM 760 N N . GLN A 1 103 ? -26.565 29.063 15.228 1.00 16.48 103 GLN A N 1
ATOM 761 C CA . GLN A 1 103 ? -27.961 29.081 15.707 1.00 15.77 103 GLN A CA 1
ATOM 762 C C . GLN A 1 103 ? -28.807 28.762 14.473 1.00 14.66 103 GLN A C 1
ATOM 763 O O . GLN A 1 103 ? -28.316 28.852 13.331 1.00 16.56 103 GLN A O 1
ATOM 765 N N . TYR A 1 104 ? -30.021 28.318 14.669 1.00 14.00 104 TYR A N 1
ATOM 766 C CA . TYR A 1 104 ? -30.802 27.869 13.540 1.00 13.20 104 TYR A CA 1
ATOM 767 C C . TYR A 1 104 ? -31.197 29.059 12.713 1.00 13.00 104 TYR A C 1
ATOM 768 O O . TYR A 1 104 ? -31.200 28.992 11.476 1.00 15.26 104 TYR A O 1
ATOM 777 N N . SER A 1 105 ? -31.513 30.167 13.352 1.00 12.68 105 SER A N 1
ATOM 778 C CA . SER A 1 105 ? -31.697 31.372 12.513 1.00 14.86 105 SER A CA 1
ATOM 779 C C . SER A 1 105 ? -30.501 31.837 11.726 1.00 14.91 105 SER A C 1
ATOM 780 O O . SER A 1 105 ? -30.711 32.292 10.646 1.00 18.17 105 SER A O 1
ATOM 783 N N . THR A 1 106 ? -29.250 31.834 12.217 1.00 15.67 106 THR A N 1
ATOM 784 C CA . THR A 1 106 ? -28.167 32.283 11.255 1.00 16.77 106 THR A CA 1
ATOM 785 C C . THR A 1 106 ? -27.986 31.223 10.206 1.00 16.90 106 THR A C 1
ATOM 786 O O . THR A 1 106 ? -27.665 31.585 9.087 1.00 16.32 106 THR A O 1
ATOM 790 N N . ILE A 1 107 ? -28.259 29.950 10.502 1.00 16.22 107 ILE A N 1
ATOM 791 C CA . ILE A 1 107 ? -28.268 29.070 9.354 1.00 17.27 107 ILE A CA 1
ATOM 792 C C . ILE A 1 107 ? -29.581 29.314 8.535 1.00 14.66 107 ILE A C 1
ATOM 793 O O . ILE A 1 107 ? -29.505 29.348 7.322 1.00 17.62 107 ILE A O 1
ATOM 798 N N . ILE A 1 108 ? -30.724 29.618 9.132 1.00 8.69 108 ILE A N 1
ATOM 799 C CA . ILE A 1 108 ? -31.869 29.859 8.257 1.00 8.33 108 ILE A CA 1
ATOM 800 C C . ILE A 1 108 ? -31.453 31.002 7.362 1.00 8.67 108 ILE A C 1
ATOM 801 O O . ILE A 1 108 ? -31.547 30.929 6.166 1.00 11.03 108 ILE A O 1
ATOM 806 N N . ALA A 1 109 ? -30.960 32.032 7.999 1.00 8.34 109 ALA A N 1
ATOM 807 C CA . ALA A 1 109 ? -30.427 33.172 7.327 1.00 9.88 109 ALA A CA 1
ATOM 808 C C . ALA A 1 109 ? -29.376 32.806 6.269 1.00 8.89 109 ALA A C 1
ATOM 809 O O . ALA A 1 109 ? -29.504 33.228 5.141 1.00 10.53 109 ALA A O 1
ATOM 811 N N . GLY A 1 110 ? -28.375 32.024 6.601 1.00 9.54 110 GLY A N 1
ATOM 812 C CA . GLY A 1 110 ? -27.434 31.633 5.577 1.00 9.65 110 GLY A CA 1
ATOM 813 C C . GLY A 1 110 ? -28.175 30.949 4.416 1.00 10.21 110 GLY A C 1
ATOM 814 O O . GLY A 1 110 ? -27.777 31.109 3.276 1.00 12.02 110 GLY A O 1
ATOM 815 N N . MET A 1 111 ? -29.284 30.262 4.677 1.00 10.12 111 MET A N 1
ATOM 816 C CA . MET A 1 111 ? -29.940 29.562 3.594 1.00 10.27 111 MET A CA 1
ATOM 817 C C . MET A 1 111 ? -30.731 30.559 2.741 1.00 10.85 111 MET A C 1
ATOM 818 O O . MET A 1 111 ? -30.624 30.529 1.507 1.00 12.14 111 MET A O 1
ATOM 823 N N . ASP A 1 112 ? -31.502 31.445 3.375 1.00 9.91 112 ASP A N 1
ATOM 824 C CA . ASP A 1 112 ? -32.229 32.429 2.579 1.00 9.12 112 ASP A CA 1
ATOM 825 C C . ASP A 1 112 ? -31.211 33.276 1.809 1.00 8.52 112 ASP A C 1
ATOM 826 O O . ASP A 1 112 ? -31.477 33.717 0.704 1.00 9.69 112 ASP A O 1
ATOM 831 N N . PHE A 1 113 ? -29.996 33.392 2.371 1.00 8.93 113 PHE A N 1
ATOM 832 C CA . PHE A 1 113 ? -28.987 34.289 1.821 1.00 8.26 113 PHE A CA 1
ATOM 833 C C . PHE A 1 113 ? -28.541 33.705 0.511 1.00 8.88 113 PHE A C 1
ATOM 834 O O . PHE A 1 113 ? -28.579 34.320 -0.541 1.00 9.09 113 PHE A O 1
ATOM 842 N N . VAL A 1 114 ? -28.063 32.386 0.571 1.00 8.08 114 VAL A N 1
ATOM 843 C CA . VAL A 1 114 ? -27.541 31.874 -0.721 1.00 6.96 114 VAL A CA 1
ATOM 844 C C . VAL A 1 114 ? -28.685 31.889 -1.744 1.00 5.40 114 VAL A C 1
ATOM 845 O O . VAL A 1 114 ? -28.404 32.076 -2.921 1.00 2.00 114 VAL A O 1
ATOM 849 N N . ALA A 1 115 ? -29.961 31.724 -1.371 1.00 6.25 115 ALA A N 1
ATOM 850 C CA . ALA A 1 115 ? -31.074 31.794 -2.296 1.00 3.46 115 ALA A CA 1
ATOM 851 C C . ALA A 1 115 ? -31.145 33.116 -2.982 1.00 3.89 115 ALA A C 1
ATOM 852 O O . ALA A 1 115 ? -31.538 33.202 -4.108 1.00 3.87 115 ALA A O 1
ATOM 854 N N . SER A 1 116 ? -30.799 34.172 -2.284 1.00 3.78 116 SER A N 1
ATOM 855 C CA . SER A 1 116 ? -30.825 35.465 -2.930 1.00 3.05 116 SER A CA 1
ATOM 856 C C . SER A 1 116 ? -29.574 35.746 -3.735 1.00 7.60 116 SER A C 1
ATOM 857 O O . SER A 1 116 ? -29.625 36.084 -4.926 1.00 6.68 116 SER A O 1
ATOM 860 N N . ASP A 1 117 ? -28.448 35.641 -3.023 1.00 9.67 117 ASP A N 1
ATOM 861 C CA . ASP A 1 117 ? -27.130 35.890 -3.541 1.00 9.60 117 ASP A CA 1
ATOM 862 C C . ASP A 1 117 ? -26.710 35.132 -4.759 1.00 11.66 117 ASP A C 1
ATOM 863 O O . ASP A 1 117 ? -25.803 35.536 -5.519 1.00 10.26 117 ASP A O 1
ATOM 868 N N . LYS A 1 118 ? -27.217 33.924 -4.860 1.00 13.09 118 LYS A N 1
ATOM 869 C CA . LYS A 1 118 ? -26.834 33.160 -5.989 1.00 16.12 118 LYS A CA 1
ATOM 870 C C . LYS A 1 118 ? -27.327 34.086 -7.134 1.00 17.95 118 LYS A C 1
ATOM 871 O O . LYS A 1 118 ? -26.696 34.174 -8.182 1.00 20.06 118 LYS A O 1
ATOM 877 N N . ASN A 1 119 ? -28.402 34.863 -6.927 1.00 18.65 119 ASN A N 1
ATOM 878 C CA . ASN A 1 119 ? -28.909 35.621 -8.091 1.00 16.78 119 ASN A CA 1
ATOM 879 C C . ASN A 1 119 ? -27.906 36.599 -8.604 1.00 17.07 119 ASN A C 1
ATOM 880 O O . ASN A 1 119 ? -28.066 37.133 -9.656 1.00 15.27 119 ASN A O 1
ATOM 885 N N . ASN A 1 120 ? -26.814 36.820 -7.920 1.00 16.27 120 ASN A N 1
ATOM 886 C CA . ASN A 1 120 ? -25.995 37.836 -8.490 1.00 18.09 120 ASN A CA 1
ATOM 887 C C . ASN A 1 120 ? -24.566 37.362 -8.761 1.00 19.42 120 ASN A C 1
ATOM 888 O O . ASN A 1 120 ? -23.564 38.083 -8.692 1.00 21.02 120 ASN A O 1
ATOM 893 N N . ARG A 1 121 ? -24.549 36.104 -9.200 1.00 17.61 121 ARG A N 1
ATOM 894 C CA . ARG A 1 121 ? -23.342 35.431 -9.550 1.00 16.05 121 ARG A CA 1
ATOM 895 C C . ARG A 1 121 ? -23.467 34.749 -10.808 1.00 14.98 121 ARG A C 1
ATOM 896 O O . ARG A 1 121 ? -24.509 34.465 -11.360 1.00 15.98 121 ARG A O 1
ATOM 904 N N . ASN A 1 122 ? -22.324 34.379 -11.232 1.00 16.40 122 ASN A N 1
ATOM 905 C CA . ASN A 1 122 ? -22.228 33.696 -12.464 1.00 18.99 122 ASN A CA 1
ATOM 906 C C . ASN A 1 122 ? -22.015 32.209 -12.229 1.00 17.16 122 ASN A C 1
ATOM 907 O O . ASN A 1 122 ? -20.905 31.752 -12.135 1.00 16.47 122 ASN A O 1
ATOM 912 N N . CYS A 1 123 ? -23.112 31.478 -12.060 1.00 16.55 123 CYS A N 1
ATOM 913 C CA . CYS A 1 123 ? -23.028 30.039 -11.877 1.00 15.25 123 CYS A CA 1
ATOM 914 C C . CYS A 1 123 ? -23.802 29.384 -12.957 1.00 15.47 123 CYS A C 1
ATOM 915 O O . CYS A 1 123 ? -24.772 28.692 -12.729 1.00 16.69 123 CYS A O 1
ATOM 918 N N . PRO A 1 124 ? -23.291 29.479 -14.147 1.00 16.80 124 PRO A N 1
ATOM 919 C CA . PRO A 1 124 ? -24.022 29.001 -15.306 1.00 16.31 124 PRO A CA 1
ATOM 920 C C . PRO A 1 124 ? -24.556 27.590 -15.169 1.00 15.92 124 PRO A C 1
ATOM 921 O O . PRO A 1 124 ? -25.625 27.331 -15.708 1.00 16.73 124 PRO A O 1
ATOM 925 N N . LYS A 1 125 ? -23.855 26.681 -14.485 1.00 16.11 125 LYS A N 1
ATOM 926 C CA . LYS A 1 125 ? -24.264 25.230 -14.453 1.00 14.87 125 LYS A CA 1
ATOM 927 C C . LYS A 1 125 ? -25.070 24.712 -13.386 1.00 14.48 125 LYS A C 1
ATOM 928 O O . LYS A 1 125 ? -25.255 23.492 -13.345 1.00 15.93 125 LYS A O 1
ATOM 934 N N . GLY A 1 126 ? -25.343 25.505 -12.385 1.00 13.90 126 GLY A N 1
ATOM 935 C CA . GLY A 1 126 ? -26.248 24.987 -11.420 1.00 12.65 126 GLY A CA 1
ATOM 936 C C . GLY A 1 126 ? -25.661 25.458 -10.177 1.00 10.97 126 GLY A C 1
ATOM 937 O O . GLY A 1 126 ? -24.545 25.948 -10.160 1.00 10.85 126 GLY A O 1
ATOM 938 N N . VAL A 1 127 ? -26.374 25.210 -9.101 1.00 9.24 127 VAL A N 1
ATOM 939 C CA . VAL A 1 127 ? -25.907 25.805 -7.918 1.00 8.01 127 VAL A CA 1
ATOM 940 C C . VAL A 1 127 ? -26.301 24.861 -6.968 1.00 6.38 127 VAL A C 1
ATOM 941 O O . VAL A 1 127 ? -27.383 24.316 -7.013 1.00 7.28 127 VAL A O 1
ATOM 945 N N . VAL A 1 128 ? -25.369 24.584 -6.119 1.00 2.44 128 VAL A N 1
ATOM 946 C CA . VAL A 1 128 ? -25.565 23.545 -5.198 1.00 2.87 128 VAL A CA 1
ATOM 947 C C . VAL A 1 128 ? -25.357 24.173 -3.901 1.00 5.40 128 VAL A C 1
ATOM 948 O O . VAL A 1 128 ? -24.846 25.287 -3.819 1.00 9.54 128 VAL A O 1
ATOM 952 N N . ALA A 1 129 ? -25.816 23.566 -2.849 1.00 6.74 129 ALA A N 1
ATOM 953 C CA . ALA A 1 129 ? -25.472 24.204 -1.598 1.00 7.18 129 ALA A CA 1
ATOM 954 C C . ALA A 1 129 ? -25.231 22.980 -0.767 1.00 7.00 129 ALA A C 1
ATOM 955 O O . ALA A 1 129 ? -25.759 21.930 -1.044 1.00 8.58 129 ALA A O 1
ATOM 957 N N . SER A 1 130 ? -24.226 23.042 0.058 1.00 6.34 130 SER A N 1
ATOM 958 C CA . SER A 1 130 ? -23.852 21.855 0.746 1.00 7.56 130 SER A CA 1
ATOM 959 C C . SER A 1 130 ? -23.812 22.176 2.241 1.00 7.78 130 SER A C 1
ATOM 960 O O . SER A 1 130 ? -23.103 23.086 2.677 1.00 6.44 130 SER A O 1
ATOM 963 N N . LEU A 1 131 ? -24.745 21.534 2.940 1.00 7.08 131 LEU A N 1
ATOM 964 C CA . LEU A 1 131 ? -24.922 21.715 4.337 1.00 7.76 131 LEU A CA 1
ATOM 965 C C . LEU A 1 131 ? -24.570 20.454 5.118 1.00 8.59 131 LEU A C 1
ATOM 966 O O . LEU A 1 131 ? -25.406 19.590 5.377 1.00 10.19 131 LEU A O 1
ATOM 971 N N . SER A 1 132 ? -23.317 20.419 5.539 1.00 9.03 132 SER A N 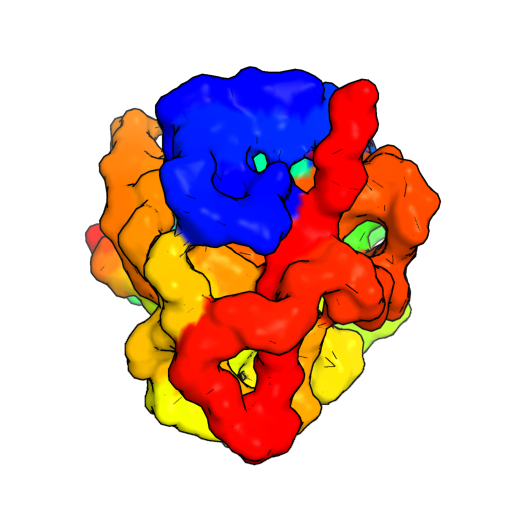1
ATOM 972 C CA . SER A 1 132 ? -22.742 19.403 6.380 1.00 8.59 132 SER A CA 1
ATOM 973 C C . SER A 1 132 ? -22.923 19.912 7.783 1.00 8.58 132 SER A C 1
ATOM 974 O O . SER A 1 132 ? -21.966 20.252 8.478 1.00 9.37 132 SER A O 1
ATOM 977 N N . LEU A 1 133 ? -24.163 19.996 8.208 1.00 10.63 133 LEU A N 1
ATOM 978 C CA . LEU A 1 133 ? -24.450 20.530 9.520 1.00 11.38 133 LEU A CA 1
ATOM 979 C C . LEU A 1 133 ? -25.844 20.149 9.855 1.00 13.37 133 LEU A C 1
ATOM 980 O O . LEU A 1 133 ? -26.630 19.701 8.982 1.00 14.35 133 LEU A O 1
ATOM 985 N N . GLY A 1 134 ? -26.209 20.334 11.101 1.00 11.88 134 GLY A N 1
ATOM 986 C CA . GLY A 1 134 ? -27.512 19.942 11.435 1.00 12.47 134 GLY A CA 1
ATOM 987 C C . GLY A 1 134 ? -27.781 19.873 12.916 1.00 12.49 134 GLY A C 1
ATOM 988 O O . GLY A 1 134 ? -26.899 20.060 13.758 1.00 10.31 134 GLY A O 1
ATOM 989 N N . GLY A 1 135 ? -29.046 19.603 13.234 1.00 12.05 135 GLY A N 1
ATOM 990 C CA . GLY A 1 135 ? -29.452 19.544 14.612 1.00 13.14 135 GLY A CA 1
ATOM 991 C C . GLY A 1 135 ? -30.789 18.831 14.759 1.00 13.57 135 GLY A C 1
ATOM 992 O O . GLY A 1 135 ? -31.255 18.090 13.879 1.00 13.71 135 GLY A O 1
ATOM 993 N N . GLY A 1 136 ? -31.438 19.069 15.878 1.00 14.19 136 GLY A N 1
ATOM 994 C CA . GLY A 1 136 ? -32.705 18.416 16.170 1.00 13.62 136 GLY A CA 1
ATOM 995 C C . GLY A 1 136 ? -33.701 18.964 15.183 1.00 14.45 136 GLY A C 1
ATOM 996 O O . GLY A 1 136 ? -33.505 20.065 14.664 1.00 15.69 136 GLY A O 1
ATOM 997 N N . TYR A 1 137 ? -34.733 18.188 14.927 1.00 13.58 137 TYR A N 1
ATOM 998 C CA . TYR A 1 137 ? -35.746 18.511 13.957 1.00 14.56 137 TYR A CA 1
ATOM 999 C C . TYR A 1 137 ? -36.230 19.927 14.124 1.00 14.98 137 TYR A C 1
ATOM 1000 O O . TYR A 1 137 ? -36.464 20.319 15.252 1.00 13.82 137 TYR A O 1
ATOM 1009 N N . SER A 1 138 ? -36.358 20.721 13.054 1.00 16.21 138 SER A N 1
ATOM 1010 C CA . SER A 1 138 ? -37.091 21.988 13.230 1.00 14.80 138 SER A CA 1
ATOM 1011 C C . SER A 1 138 ? -37.742 22.289 11.950 1.00 14.56 138 SER A C 1
ATOM 1012 O O . SER A 1 138 ? -37.085 22.160 10.928 1.00 11.62 138 SER A O 1
ATOM 1015 N N . SER A 1 139 ? -39.009 22.723 11.999 1.00 14.58 139 SER A N 1
ATOM 1016 C CA . SER A 1 139 ? -39.689 22.869 10.755 1.00 15.20 139 SER A CA 1
ATOM 1017 C C . SER A 1 139 ? -39.387 24.164 10.115 1.00 16.05 139 SER A C 1
ATOM 1018 O O . SER A 1 139 ? -39.755 24.378 8.973 1.00 19.52 139 SER A O 1
ATOM 1021 N N . SER A 1 140 ? -38.711 25.042 10.793 1.00 14.25 140 SER A N 1
ATOM 1022 C CA . SER A 1 140 ? -38.354 26.218 10.065 1.00 15.12 140 SER A CA 1
ATOM 1023 C C . SER A 1 140 ? -37.028 25.866 9.431 1.00 15.28 140 SER A C 1
ATOM 1024 O O . SER A 1 140 ? -36.729 26.323 8.298 1.00 17.08 140 SER A O 1
ATOM 1027 N N . VAL A 1 141 ? -36.237 25.033 10.105 1.00 12.23 141 VAL A N 1
ATOM 1028 C CA . VAL A 1 141 ? -34.984 24.754 9.489 1.00 9.97 141 VAL A CA 1
ATOM 1029 C C . VAL A 1 141 ? -35.326 24.004 8.204 1.00 10.31 141 VAL A C 1
ATOM 1030 O O . VAL A 1 141 ? -34.723 24.267 7.217 1.00 10.64 141 VAL A O 1
ATOM 1034 N N . ASN A 1 142 ? -36.389 23.198 8.202 1.00 10.44 142 ASN A N 1
ATOM 1035 C CA . ASN A 1 142 ? -36.691 22.387 7.053 1.00 12.17 142 ASN A CA 1
ATOM 1036 C C . ASN A 1 142 ? -37.233 23.200 6.005 1.00 11.73 142 ASN A C 1
ATOM 1037 O O . ASN A 1 142 ? -36.964 22.923 4.846 1.00 16.18 142 ASN A O 1
ATOM 1042 N N . SER A 1 143 ? -37.965 24.203 6.441 1.00 11.01 143 SER A N 1
ATOM 1043 C CA . SER A 1 143 ? -38.645 25.173 5.616 1.00 10.13 143 SER A CA 1
ATOM 1044 C C . SER A 1 143 ? -37.522 25.931 4.890 1.00 6.70 143 SER A C 1
ATOM 1045 O O . SER A 1 143 ? -37.486 25.999 3.649 1.00 7.53 143 SER A O 1
ATOM 1048 N N . ALA A 1 144 ? -36.544 26.397 5.653 1.00 2.28 144 ALA A N 1
ATOM 1049 C CA . ALA A 1 144 ? -35.435 27.156 5.034 1.00 2.22 144 ALA A CA 1
ATOM 1050 C C . ALA A 1 144 ? -34.799 26.307 3.921 1.00 2.00 144 ALA A C 1
ATOM 1051 O O . ALA A 1 144 ? -34.636 26.777 2.788 1.00 2.46 144 ALA A O 1
ATOM 1053 N N . ALA A 1 145 ? -34.504 25.039 4.239 1.00 2.03 145 ALA A N 1
ATOM 1054 C CA . ALA A 1 145 ? -33.878 24.148 3.306 1.00 2.02 145 ALA A CA 1
ATOM 1055 C C . ALA A 1 145 ? -34.820 23.978 2.175 1.00 3.14 145 ALA A C 1
ATOM 1056 O O . ALA A 1 145 ? -34.446 24.111 1.011 1.00 5.56 145 ALA A O 1
ATOM 1058 N N . ALA A 1 146 ? -36.083 23.788 2.473 1.00 4.05 146 ALA A N 1
ATOM 1059 C CA . ALA A 1 146 ? -36.968 23.575 1.336 1.00 5.99 146 ALA A CA 1
ATOM 1060 C C . ALA A 1 146 ? -37.134 24.879 0.543 1.00 5.74 146 ALA A C 1
ATOM 1061 O O . ALA A 1 146 ? -37.179 24.783 -0.652 1.00 7.91 146 ALA A O 1
ATOM 1063 N N . ARG A 1 147 ? -37.117 26.065 1.166 1.00 5.62 147 ARG A N 1
ATOM 1064 C CA . ARG A 1 147 ? -37.169 27.309 0.369 1.00 7.26 147 ARG A CA 1
ATOM 1065 C C . ARG A 1 147 ? -35.958 27.418 -0.515 1.00 7.33 147 ARG A C 1
ATOM 1066 O O . ARG A 1 147 ? -36.028 27.667 -1.710 1.00 5.90 147 ARG A O 1
ATOM 1074 N N . LEU A 1 148 ? -34.817 27.215 0.101 1.00 6.73 148 LEU A N 1
ATOM 1075 C CA . LEU A 1 148 ? -33.568 27.296 -0.635 1.00 7.38 148 LEU A CA 1
ATOM 1076 C C . LEU A 1 148 ? -33.668 26.319 -1.791 1.00 10.11 148 LEU A C 1
ATOM 1077 O O . LEU A 1 148 ? -33.414 26.649 -2.994 1.00 11.13 148 LEU A O 1
ATOM 1082 N N . GLN A 1 149 ? -34.080 25.107 -1.469 1.00 7.35 149 GLN A N 1
ATOM 1083 C CA . GLN A 1 149 ? -34.106 24.126 -2.517 1.00 6.88 149 GLN A CA 1
ATOM 1084 C C . GLN A 1 149 ? -35.124 24.445 -3.631 1.00 9.12 149 GLN A C 1
ATOM 1085 O O . GLN A 1 149 ? -34.824 24.206 -4.829 1.00 9.77 149 GLN A O 1
ATOM 1091 N N . SER A 1 150 ? -36.297 24.965 -3.278 1.00 9.83 150 SER A N 1
ATOM 1092 C CA . SER A 1 150 ? -37.289 25.247 -4.307 1.00 8.57 150 SER A CA 1
ATOM 1093 C C . SER A 1 150 ? -36.897 26.500 -5.036 1.00 7.97 150 SER A C 1
ATOM 1094 O O . SER A 1 150 ? -37.280 26.678 -6.189 1.00 6.77 150 SER A O 1
ATOM 1097 N N . SER A 1 151 ? -36.181 27.386 -4.346 1.00 6.85 151 SER A N 1
ATOM 1098 C CA . SER A 1 151 ? -35.702 28.598 -5.016 1.00 7.45 151 SER A CA 1
ATOM 1099 C C . SER A 1 151 ? -34.711 28.165 -6.087 1.00 9.41 151 SER A C 1
ATOM 1100 O O . SER A 1 151 ? -34.192 28.990 -6.851 1.00 11.11 151 SER A O 1
ATOM 1103 N N . GLY A 1 152 ? -34.382 26.893 -6.159 1.00 9.89 152 GLY A N 1
ATOM 1104 C CA . GLY A 1 152 ? -33.501 26.453 -7.234 1.00 8.76 152 GLY A CA 1
ATOM 1105 C C . GLY A 1 152 ? -32.100 25.953 -6.927 1.00 10.77 152 GLY A C 1
ATOM 1106 O O . GLY A 1 152 ? -31.278 25.795 -7.840 1.00 12.80 152 GLY A O 1
ATOM 1107 N N . VAL A 1 153 ? -31.801 25.641 -5.679 1.00 9.44 153 VAL A N 1
ATOM 1108 C CA . VAL A 1 153 ? -30.459 25.290 -5.376 1.00 5.95 153 VAL A CA 1
ATOM 1109 C C . VAL A 1 153 ? -30.528 23.798 -5.076 1.00 6.61 153 VAL A C 1
ATOM 1110 O O . VAL A 1 153 ? -31.576 23.305 -4.795 1.00 9.15 153 VAL A O 1
ATOM 1114 N N . MET A 1 154 ? -29.460 23.062 -5.258 1.00 7.69 154 MET A N 1
ATOM 1115 C CA . MET A 1 154 ? -29.445 21.619 -5.004 1.00 9.30 154 MET A CA 1
ATOM 1116 C C . MET A 1 154 ? -28.847 21.459 -3.605 1.00 10.40 154 MET A C 1
ATOM 1117 O O . MET A 1 154 ? -27.621 21.506 -3.430 1.00 12.14 154 MET A O 1
ATOM 1122 N N . VAL A 1 155 ? -29.730 21.418 -2.608 1.00 11.69 155 VAL A N 1
ATOM 1123 C CA . VAL A 1 155 ? -29.329 21.283 -1.237 1.00 11.26 155 VAL A CA 1
ATOM 1124 C C . VAL A 1 155 ? -28.925 19.806 -0.908 1.00 11.36 155 VAL A C 1
ATOM 1125 O O . VAL A 1 155 ? -29.761 18.902 -0.988 1.00 10.81 155 VAL A O 1
ATOM 1129 N N . ALA A 1 156 ? -27.657 19.564 -0.589 1.00 11.21 156 ALA A N 1
ATOM 1130 C CA . ALA A 1 156 ? -27.200 18.258 -0.061 1.00 11.34 156 ALA A CA 1
ATOM 1131 C C . ALA A 1 156 ? -27.054 18.470 1.412 1.00 10.84 156 ALA A C 1
ATOM 1132 O O . ALA A 1 156 ? -26.424 19.406 1.838 1.00 10.66 156 ALA A O 1
ATOM 1134 N N . VAL A 1 157 ? -27.538 17.501 2.104 1.00 10.42 157 VAL A N 1
ATOM 1135 C CA . VAL A 1 157 ? -27.792 17.533 3.493 1.00 9.88 157 VAL A CA 1
ATOM 1136 C C . VAL A 1 157 ? -27.249 16.288 4.307 1.00 8.75 157 VAL A C 1
ATOM 1137 O O . VAL A 1 157 ? -27.646 15.172 4.010 1.00 10.23 157 VAL A O 1
ATOM 1141 N N . ALA A 1 158 ? -26.346 16.459 5.328 1.00 7.31 158 ALA A N 1
ATOM 1142 C CA . ALA A 1 158 ? -25.782 15.371 6.082 1.00 2.83 158 ALA A CA 1
ATOM 1143 C C . ALA A 1 158 ? -26.922 14.619 6.801 1.00 5.22 158 ALA A C 1
ATOM 1144 O O . ALA A 1 158 ? -27.733 15.294 7.464 1.00 5.48 158 ALA A O 1
ATOM 1146 N N . ALA A 1 159 ? -27.028 13.271 6.688 1.00 3.93 159 ALA A N 1
ATOM 1147 C CA . ALA A 1 159 ? -28.109 12.575 7.446 1.00 4.08 159 ALA A CA 1
ATOM 1148 C C . ALA A 1 159 ? -27.912 12.799 8.928 1.00 3.19 159 ALA A C 1
ATOM 1149 O O . ALA A 1 159 ? -28.824 12.811 9.697 1.00 2.84 159 ALA A O 1
ATOM 1151 N N . GLY A 1 160 ? -26.688 13.028 9.289 1.00 3.10 160 GLY A N 1
ATOM 1152 C CA . GLY A 1 160 ? -26.376 13.195 10.676 1.00 2.76 160 GLY A CA 1
ATOM 1153 C C . GLY A 1 160 ? -25.527 12.007 11.063 1.00 2.40 160 GLY A C 1
ATOM 1154 O O . GLY A 1 160 ? -25.343 10.984 10.355 1.00 5.47 160 GLY A O 1
ATOM 1155 N N . ASN A 1 161 ? -25.025 12.082 12.246 1.00 6.87 161 ASN A N 1
ATOM 1156 C CA . ASN A 1 161 ? -24.003 11.144 12.609 1.00 8.59 161 ASN A CA 1
ATOM 1157 C C . ASN A 1 161 ? -24.438 10.466 13.865 1.00 10.25 161 ASN A C 1
ATOM 1158 O O . ASN A 1 161 ? -23.659 10.134 14.732 1.00 12.46 161 ASN A O 1
ATOM 1163 N N . ASN A 1 162 ? -25.723 10.360 14.060 1.00 12.09 162 ASN A N 1
ATOM 1164 C CA . ASN A 1 162 ? -26.088 9.804 15.339 1.00 12.66 162 ASN A CA 1
ATOM 1165 C C . ASN A 1 162 ? -26.517 8.342 15.190 1.00 13.15 162 ASN A C 1
ATOM 1166 O O . ASN A 1 162 ? -27.001 7.736 16.153 1.00 11.36 162 ASN A O 1
ATOM 1171 N N . ASN A 1 163 ? -26.174 7.750 14.019 1.00 12.39 163 ASN A N 1
ATOM 1172 C CA . ASN A 1 163 ? -26.485 6.359 13.731 1.00 8.97 163 ASN A CA 1
ATOM 1173 C C . ASN A 1 163 ? -27.949 6.117 14.141 1.00 11.78 163 ASN A C 1
ATOM 1174 O O . ASN A 1 163 ? -28.221 5.082 14.787 1.00 14.18 163 ASN A O 1
ATOM 1179 N N . ALA A 1 164 ? -28.820 7.117 13.962 1.00 11.18 164 ALA A N 1
ATOM 1180 C CA . ALA A 1 164 ? -30.233 6.994 14.293 1.00 10.91 164 ALA A CA 1
ATOM 1181 C C . ALA A 1 164 ? -30.970 7.124 13.009 1.00 11.64 164 ALA A C 1
ATOM 1182 O O . ALA A 1 164 ? -30.310 7.222 11.931 1.00 11.10 164 ALA A O 1
ATOM 1184 N N . ASP A 1 165 ? -32.304 7.280 13.170 1.00 11.59 165 ASP A N 1
ATOM 1185 C CA . ASP A 1 165 ? -33.172 7.495 12.055 1.00 12.18 165 ASP A CA 1
ATOM 1186 C C . ASP A 1 165 ? -33.102 9.001 11.798 1.00 12.35 165 ASP A C 1
ATOM 1187 O O . ASP A 1 165 ? -33.417 9.781 12.649 1.00 12.19 165 ASP A O 1
ATOM 1192 N N . ALA A 1 166 ? -32.676 9.416 10.626 1.00 11.50 166 ALA A N 1
ATOM 1193 C CA . ALA A 1 166 ? -32.596 10.833 10.339 1.00 12.05 166 ALA A CA 1
ATOM 1194 C C . ALA A 1 166 ? -33.914 11.667 10.465 1.00 12.19 166 ALA A C 1
ATOM 1195 O O . ALA A 1 166 ? -33.892 12.862 10.188 1.00 14.52 166 ALA A O 1
ATOM 1197 N N . ARG A 1 167 ? -35.032 11.082 10.864 1.00 11.49 167 ARG A N 1
ATOM 1198 C CA . ARG A 1 167 ? -36.334 11.775 10.920 1.00 10.58 167 ARG A CA 1
ATOM 1199 C C . ARG A 1 167 ? -36.472 12.897 11.941 1.00 11.21 167 ARG A C 1
ATOM 1200 O O . ARG A 1 167 ? -37.259 13.842 11.770 1.00 14.19 167 ARG A O 1
ATOM 1202 N N . ASN A 1 168 ? -35.756 12.707 13.041 1.00 10.98 168 ASN A N 1
ATOM 1203 C CA . ASN A 1 168 ? -35.675 13.641 14.143 1.00 9.85 168 ASN A CA 1
ATOM 1204 C C . ASN A 1 168 ? -34.509 14.632 14.042 1.00 11.03 168 ASN A C 1
ATOM 1205 O O . ASN A 1 168 ? -34.107 15.223 15.058 1.00 9.66 168 ASN A O 1
ATOM 1210 N N . TYR A 1 169 ? -33.945 14.766 12.833 1.00 12.11 169 TYR A N 1
ATOM 1211 C CA . TYR A 1 169 ? -32.851 15.709 12.595 1.00 11.26 169 TYR A CA 1
ATOM 1212 C C . TYR A 1 169 ? -33.205 16.606 11.482 1.00 11.86 169 TYR A C 1
ATOM 1213 O O . TYR A 1 169 ? -33.945 16.252 10.510 1.00 12.84 169 TYR A O 1
ATOM 1222 N N . SER A 1 170 ? -32.746 17.821 11.644 1.00 11.85 170 SER A N 1
ATOM 1223 C CA . SER A 1 170 ? -33.196 18.832 10.745 1.00 12.86 170 SER A CA 1
ATOM 1224 C C . SER A 1 170 ? -32.142 19.566 10.027 1.00 13.68 170 SER A C 1
ATOM 1225 O O . SER A 1 170 ? -31.222 20.189 10.588 1.00 14.37 170 SER A O 1
ATOM 1228 N N . PRO A 1 171 ? -32.334 19.462 8.750 1.00 13.16 171 PRO A N 1
ATOM 1229 C CA . PRO A 1 171 ? -32.362 19.475 7.226 1.00 11.37 171 PRO A CA 1
ATOM 1230 C C . PRO A 1 171 ? -32.584 18.057 6.848 1.00 10.83 171 PRO A C 1
ATOM 1231 O O . PRO A 1 171 ? -33.349 17.687 5.956 1.00 12.63 171 PRO A O 1
ATOM 1235 N N . ALA A 1 172 ? -31.842 17.261 7.636 1.00 8.88 172 ALA A N 1
ATOM 1236 C CA . ALA A 1 172 ? -31.810 15.874 7.337 1.00 8.68 172 ALA A CA 1
ATOM 1237 C C . ALA A 1 172 ? -33.182 15.364 6.906 1.00 6.14 172 ALA A C 1
ATOM 1238 O O . ALA A 1 172 ? -33.306 14.641 5.905 1.00 6.45 172 ALA A O 1
ATOM 1240 N N . SER A 1 173 ? -34.213 15.744 7.663 1.00 5.42 173 SER A N 1
ATOM 1241 C CA . SER A 1 173 ? -35.558 15.299 7.361 1.00 5.65 173 SER A CA 1
ATOM 1242 C C . SER A 1 173 ? -36.450 16.158 6.488 1.00 6.59 173 SER A C 1
ATOM 1243 O O . SER A 1 173 ? -37.645 15.968 6.534 1.00 9.76 173 SER A O 1
ATOM 1246 N N . GLU A 1 174 ? -35.912 17.058 5.682 1.00 6.43 174 GLU A N 1
ATOM 1247 C CA . GLU A 1 174 ? -36.755 17.915 4.857 1.00 4.93 174 GLU A CA 1
ATOM 1248 C C . GLU A 1 174 ? -36.700 16.951 3.723 1.00 3.38 174 GLU A C 1
ATOM 1249 O O . GLU A 1 174 ? -35.741 16.881 3.008 1.00 3.84 174 GLU A O 1
ATOM 1255 N N . PRO A 1 175 ? -37.695 16.140 3.634 1.00 4.67 175 PRO A N 1
ATOM 1256 C CA . PRO A 1 175 ? -37.752 15.153 2.615 1.00 3.49 175 PRO A CA 1
ATOM 1257 C C . PRO A 1 175 ? -37.486 15.896 1.289 1.00 2.69 175 PRO A C 1
ATOM 1258 O O . PRO A 1 175 ? -36.871 15.267 0.453 1.00 3.13 175 PRO A O 1
ATOM 1262 N N . SER A 1 176 ? -37.927 17.142 1.055 1.00 2.21 176 SER A N 1
ATOM 1263 C CA . SER A 1 176 ? -37.568 17.755 -0.253 1.00 6.22 176 SER A CA 1
ATOM 1264 C C . SER A 1 176 ? -36.073 17.985 -0.533 1.00 7.51 176 SER A C 1
ATOM 1265 O O . SER A 1 176 ? -35.702 18.318 -1.689 1.00 8.21 176 SER A O 1
ATOM 1268 N N . VAL A 1 177 ? -35.204 17.917 0.460 1.00 6.46 177 VAL A N 1
ATOM 1269 C CA . VAL A 1 177 ? -33.765 18.094 0.093 1.00 7.68 177 VAL A CA 1
ATOM 1270 C C . VAL A 1 177 ? -33.141 16.708 -0.094 1.00 10.04 177 VAL A C 1
ATOM 1271 O O . VAL A 1 177 ? -33.861 15.694 -0.174 1.00 15.05 177 VAL A O 1
ATOM 1275 N N . CYS A 1 178 ? -31.824 16.635 -0.055 1.00 11.64 178 CYS A N 1
ATOM 1276 C CA . CYS A 1 178 ? -31.091 15.417 -0.325 1.00 10.64 178 CYS A CA 1
ATOM 1277 C C . CYS A 1 178 ? -30.257 15.011 0.879 1.00 10.09 178 CYS A C 1
ATOM 1278 O O . CYS A 1 178 ? -29.097 15.250 0.912 1.00 11.81 178 CYS A O 1
ATOM 1281 N N . THR A 1 179 ? -30.841 14.347 1.852 1.00 10.05 179 THR A N 1
ATOM 1282 C CA . THR A 1 179 ? -30.129 13.894 3.026 1.00 6.32 179 THR A CA 1
ATOM 1283 C C . THR A 1 179 ? -29.103 12.844 2.534 1.00 8.48 179 THR A C 1
ATOM 1284 O O . THR A 1 179 ? -29.459 11.922 1.778 1.00 8.84 179 THR A O 1
ATOM 1288 N N . VAL A 1 180 ? -27.860 12.929 2.995 1.00 8.45 180 VAL A N 1
ATOM 1289 C CA . VAL A 1 180 ? -26.803 12.037 2.563 1.00 7.64 180 VAL A CA 1
ATOM 1290 C C . VAL A 1 180 ? -26.310 11.188 3.757 1.00 8.65 180 VAL A C 1
ATOM 1291 O O . VAL A 1 180 ? -26.109 11.711 4.817 1.00 8.56 180 VAL A O 1
ATOM 1295 N N . GLY A 1 181 ? -26.169 9.875 3.624 1.00 7.65 181 GLY A N 1
ATOM 1296 C CA . GLY A 1 181 ? -25.557 9.084 4.707 1.00 6.94 181 GLY A CA 1
ATOM 1297 C C . GLY A 1 181 ? -24.042 8.789 4.404 1.00 5.19 181 GLY A C 1
ATOM 1298 O O . GLY A 1 181 ? -23.565 9.059 3.345 1.00 2.88 181 GLY A O 1
ATOM 1299 N N . ALA A 1 182 ? -23.299 8.243 5.335 1.00 4.02 182 ALA A N 1
ATOM 1300 C CA . ALA A 1 182 ? -21.896 7.894 5.065 1.00 4.49 182 ALA A CA 1
ATOM 1301 C C . ALA A 1 182 ? -21.644 6.392 5.004 1.00 4.54 182 ALA A C 1
ATOM 1302 O O . ALA A 1 182 ? -22.364 5.638 5.617 1.00 2.36 182 ALA A O 1
ATOM 1304 N N . SER A 1 183 ? -20.683 5.961 4.184 1.00 5.36 183 SER A N 1
ATOM 1305 C CA . SER A 1 183 ? -20.192 4.544 4.161 1.00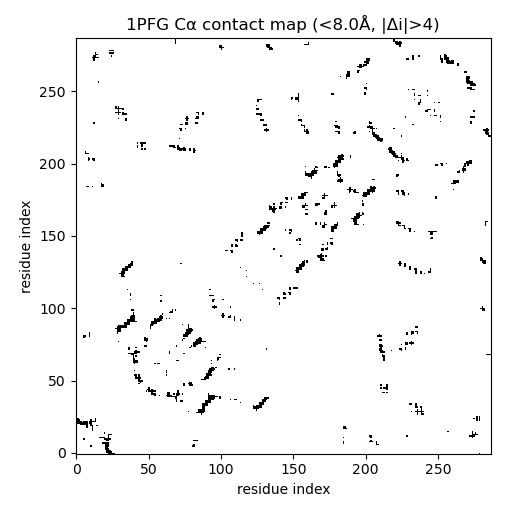 5.07 183 SER A CA 1
ATOM 1306 C C . SER A 1 183 ? -18.686 4.532 4.437 1.00 4.13 183 SER A C 1
ATOM 1307 O O . SER A 1 183 ? -18.017 5.579 4.313 1.00 5.40 183 SER A O 1
ATOM 1310 N N . ASP A 1 184 ? -18.131 3.401 4.863 1.00 2.00 184 ASP A N 1
ATOM 1311 C CA . ASP A 1 184 ? -16.703 3.333 5.054 1.00 5.26 184 ASP A CA 1
ATOM 1312 C C . ASP A 1 184 ? -16.144 2.643 3.804 1.00 7.28 184 ASP A C 1
ATOM 1313 O O . ASP A 1 184 ? -16.899 2.243 2.961 1.00 8.89 184 ASP A O 1
ATOM 1318 N N . ARG A 1 185 ? -14.837 2.399 3.721 1.00 10.41 185 ARG A N 1
ATOM 1319 C CA . ARG A 1 185 ? -14.336 1.823 2.460 1.00 12.18 185 ARG A CA 1
ATOM 1320 C C . ARG A 1 185 ? -14.581 0.353 2.226 1.00 14.18 185 ARG A C 1
ATOM 1321 O O . ARG A 1 185 ? -14.232 -0.133 1.161 1.00 16.45 185 ARG A O 1
ATOM 1329 N N . TYR A 1 186 ? -15.177 -0.372 3.181 1.00 15.04 186 TYR A N 1
ATOM 1330 C CA . TYR A 1 186 ? -15.433 -1.789 2.945 1.00 15.04 186 TYR A CA 1
ATOM 1331 C C . TYR A 1 186 ? -16.854 -1.942 2.542 1.00 15.08 186 TYR A C 1
ATOM 1332 O O . TYR A 1 186 ? -17.412 -3.060 2.556 1.00 15.04 186 TYR A O 1
ATOM 1341 N N . ASP A 1 187 ? -17.469 -0.792 2.252 1.00 12.14 187 ASP A N 1
ATOM 1342 C CA . ASP A 1 187 ? -18.831 -0.766 1.761 1.00 11.12 187 ASP A CA 1
ATOM 1343 C C . ASP A 1 187 ? -19.854 -0.990 2.893 1.00 12.20 187 ASP A C 1
ATOM 1344 O O . ASP A 1 187 ? -21.017 -1.376 2.683 1.00 13.29 187 ASP A O 1
ATOM 1349 N N . ARG A 1 188 ? -19.416 -0.760 4.123 1.00 10.01 188 ARG A N 1
ATOM 1350 C CA . ARG A 1 188 ? -20.342 -0.850 5.199 1.00 9.54 188 ARG A CA 1
ATOM 1351 C C . ARG A 1 188 ? -20.921 0.533 5.481 1.00 8.86 188 ARG A C 1
ATOM 1352 O O . ARG A 1 188 ? -20.245 1.501 5.262 1.00 7.72 188 ARG A O 1
ATOM 1360 N N . ARG A 1 189 ? -22.155 0.629 5.994 1.00 11.15 189 ARG A N 1
ATOM 1361 C CA . ARG A 1 189 ? -22.704 1.950 6.382 1.00 11.59 189 ARG A CA 1
ATOM 1362 C C . ARG A 1 189 ? -21.726 2.404 7.439 1.00 12.79 189 ARG A C 1
ATOM 1363 O O . ARG A 1 189 ? -21.222 1.592 8.196 1.00 12.25 189 ARG A O 1
ATOM 1371 N N . SER A 1 190 ? -21.372 3.681 7.415 1.00 13.60 190 SER A N 1
ATOM 1372 C CA . SER A 1 190 ? -20.408 4.131 8.376 1.00 13.95 190 SER A CA 1
ATOM 1373 C C . SER A 1 190 ? -21.065 3.930 9.739 1.00 13.28 190 SER A C 1
ATOM 1374 O O . SER A 1 190 ? -22.266 4.193 9.953 1.00 13.59 190 SER A O 1
ATOM 1377 N N . SER A 1 191 ? -20.289 3.438 10.674 1.00 11.85 191 SER A N 1
ATOM 1378 C CA . SER A 1 191 ? -20.892 3.042 11.915 1.00 11.17 191 SER A CA 1
ATOM 1379 C C . SER A 1 191 ? -21.612 4.178 12.534 1.00 8.34 191 SER A C 1
ATOM 1380 O O . SER A 1 191 ? -22.460 3.925 13.349 1.00 12.04 191 SER A O 1
ATOM 1383 N N . PHE A 1 192 ? -21.370 5.423 12.160 1.00 5.47 192 PHE A N 1
ATOM 1384 C CA . PHE A 1 192 ? -22.016 6.522 12.877 1.00 2.56 192 PHE A CA 1
ATOM 1385 C C . PHE A 1 192 ? -23.176 7.032 12.132 1.00 3.18 192 PHE A C 1
ATOM 1386 O O . PHE A 1 192 ? -23.954 7.759 12.679 1.00 3.68 192 PHE A O 1
ATOM 1394 N N . SER A 1 193 ? -23.285 6.636 10.876 1.00 4.08 193 SER A N 1
ATOM 1395 C CA . SER A 1 193 ? -24.343 7.128 10.016 1.00 6.60 193 SER A CA 1
ATOM 1396 C C . SER A 1 193 ? -25.795 6.958 10.506 1.00 8.02 193 SER A C 1
ATOM 1397 O O . SER A 1 193 ? -26.201 5.910 11.026 1.00 11.11 193 SER A O 1
ATOM 1400 N N . ASN A 1 194 ? -26.556 8.056 10.388 1.00 8.90 194 ASN A N 1
ATOM 1401 C CA . ASN A 1 194 ? -27.981 8.047 10.557 1.00 8.16 194 ASN A CA 1
ATOM 1402 C C . ASN A 1 194 ? -28.549 7.298 9.390 1.00 7.76 194 ASN A C 1
ATOM 1403 O O . ASN A 1 194 ? -27.850 7.013 8.446 1.00 7.68 194 ASN A O 1
ATOM 1408 N N . TYR A 1 195 ? -29.814 6.941 9.415 1.00 7.74 195 TYR A N 1
ATOM 1409 C CA . TYR A 1 195 ? -30.361 6.208 8.295 1.00 5.79 195 TYR A CA 1
ATOM 1410 C C . TYR A 1 195 ? -31.824 6.421 8.410 1.00 5.14 195 TYR A C 1
ATOM 1411 O O . TYR A 1 195 ? -32.217 7.258 9.198 1.00 6.78 195 TYR A O 1
ATOM 1420 N N . GLY A 1 196 ? -32.648 5.654 7.694 1.00 2.29 196 GLY A N 1
ATOM 1421 C CA . GLY A 1 196 ? -34.070 5.884 7.780 1.00 3.05 196 GLY A CA 1
ATOM 1422 C C . GLY A 1 196 ? -34.627 6.045 6.427 1.00 4.05 196 GLY A C 1
ATOM 1423 O O . GLY A 1 196 ? -33.892 6.109 5.487 1.00 2.37 196 GLY A O 1
ATOM 1424 N N . SER A 1 197 ? -35.939 6.190 6.363 1.00 7.39 197 SER A N 1
ATOM 1425 C CA . SER A 1 197 ? -36.659 6.200 5.085 1.00 10.90 197 SER A CA 1
ATOM 1426 C C . SER A 1 197 ? -36.489 7.530 4.363 1.00 9.22 197 SER A C 1
ATOM 1427 O O . SER A 1 197 ? -36.889 7.674 3.215 1.00 11.38 197 SER A O 1
ATOM 1430 N N . VAL A 1 198 ? -35.953 8.508 5.077 1.00 8.13 198 VAL A N 1
ATOM 1431 C CA . VAL A 1 198 ? -35.781 9.820 4.548 1.00 8.27 198 VAL A CA 1
ATOM 1432 C C . VAL A 1 198 ? -34.379 10.010 3.922 1.00 6.37 198 VAL A C 1
ATOM 1433 O O . VAL A 1 198 ? -34.105 10.980 3.184 1.00 6.50 198 VAL A O 1
ATOM 1437 N N . LEU A 1 199 ? -33.464 9.116 4.193 1.00 5.66 199 LEU A N 1
ATOM 1438 C CA . LEU A 1 199 ? -32.189 9.265 3.528 1.00 3.41 199 LEU A CA 1
ATOM 1439 C C . LEU A 1 199 ? -32.405 8.964 2.112 1.00 3.89 199 LEU A C 1
ATOM 1440 O O . LEU A 1 199 ? -33.196 8.070 1.805 1.00 9.30 199 LEU A O 1
ATOM 1445 N N . ASP A 1 200 ? -31.660 9.637 1.237 1.00 3.66 200 ASP A N 1
ATOM 1446 C CA . ASP A 1 200 ? -31.793 9.376 -0.183 1.00 2.92 200 ASP A CA 1
ATOM 1447 C C . ASP A 1 200 ? -30.633 8.642 -0.801 1.00 3.24 200 ASP A C 1
ATOM 1448 O O . ASP A 1 200 ? -30.741 8.161 -1.905 1.00 2.83 200 ASP A O 1
ATOM 1453 N N . ILE A 1 201 ? -29.492 8.681 -0.131 1.00 3.03 201 ILE A N 1
ATOM 1454 C CA . ILE A 1 201 ? -28.291 8.042 -0.630 1.00 2.00 201 ILE A CA 1
ATOM 1455 C C . ILE A 1 201 ? -27.117 8.122 0.321 1.00 2.80 201 ILE A C 1
ATOM 1456 O O . ILE A 1 201 ? -27.128 8.869 1.310 1.00 2.31 201 ILE A O 1
ATOM 1461 N N . PHE A 1 202 ? -26.077 7.366 -0.014 1.00 3.42 202 PHE A N 1
ATOM 1462 C CA . PHE A 1 202 ? -24.838 7.302 0.783 1.00 2.97 202 PHE A CA 1
ATOM 1463 C C . PHE A 1 202 ? -23.636 7.819 0.058 1.00 3.41 202 PHE A C 1
ATOM 1464 O O . PHE A 1 202 ? -23.604 7.679 -1.176 1.00 5.25 202 PHE A O 1
ATOM 1472 N N . GLY A 1 203 ? -22.700 8.441 0.763 1.00 3.29 203 GLY A N 1
ATOM 1473 C CA . GLY A 1 203 ? -21.430 8.703 0.138 1.00 2.30 203 GLY A CA 1
ATOM 1474 C C . GLY A 1 203 ? -20.337 8.358 1.115 1.00 3.75 203 GLY A C 1
ATOM 1475 O O . GLY A 1 203 ? -20.629 8.086 2.292 1.00 2.43 203 GLY A O 1
ATOM 1476 N N . PRO A 1 204 ? -19.084 8.316 0.634 1.00 2.35 204 PRO A N 1
ATOM 1477 C CA . PRO A 1 204 ? -17.948 8.060 1.513 1.00 2.76 204 PRO A CA 1
ATOM 1478 C C . PRO A 1 204 ? -17.868 9.069 2.590 1.00 3.42 204 PRO A C 1
ATOM 1479 O O . PRO A 1 204 ? -17.868 10.258 2.351 1.00 2.21 204 PRO A O 1
ATOM 1483 N N . GLY A 1 205 ? -17.851 8.577 3.804 1.00 2.74 205 GLY A N 1
ATOM 1484 C CA . GLY A 1 205 ? -17.762 9.476 4.915 1.00 4.57 205 GLY A CA 1
ATOM 1485 C C . GLY A 1 205 ? -16.763 8.942 5.918 1.00 6.79 205 GLY A C 1
ATOM 1486 O O . GLY A 1 205 ? -16.478 9.593 6.920 1.00 8.74 205 GLY A O 1
ATOM 1487 N N . THR A 1 206 ? -16.237 7.744 5.733 1.00 6.55 206 THR A N 1
ATOM 1488 C CA . THR A 1 206 ? -15.252 7.362 6.758 1.00 7.52 206 THR A CA 1
ATOM 1489 C C . THR A 1 206 ? -13.791 7.445 6.343 1.00 8.49 206 THR A C 1
ATOM 1490 O O . THR A 1 206 ? -13.361 6.887 5.332 1.00 7.98 206 THR A O 1
ATOM 1494 N N . SER A 1 207 ? -13.031 8.081 7.226 1.00 8.53 207 SER A N 1
ATOM 1495 C CA . SER A 1 207 ? -11.619 8.397 7.051 1.00 10.37 207 SER A CA 1
ATOM 1496 C C . SER A 1 207 ? -11.349 9.148 5.730 1.00 9.31 207 SER A C 1
ATOM 1497 O O . SER A 1 207 ? -10.775 8.638 4.778 1.00 10.19 207 SER A O 1
ATOM 1500 N N . ILE A 1 208 ? -11.790 10.400 5.695 1.00 10.14 208 ILE A N 1
ATOM 1501 C CA . ILE A 1 208 ? -11.733 11.226 4.495 1.00 11.89 208 ILE A CA 1
ATOM 1502 C C . ILE A 1 208 ? -10.645 12.283 4.507 1.00 11.69 208 ILE A C 1
ATOM 1503 O O . ILE A 1 208 ? -10.706 13.251 5.232 1.00 11.38 208 ILE A O 1
ATOM 1508 N N . LEU A 1 209 ? -9.606 12.041 3.710 1.00 10.42 209 LEU A N 1
ATOM 1509 C CA . LEU A 1 209 ? -8.489 13.001 3.560 1.00 8.97 209 LEU A CA 1
ATOM 1510 C C . LEU A 1 209 ? -8.949 14.276 2.825 1.00 9.20 209 LEU A C 1
ATOM 1511 O O . LEU A 1 209 ? -9.482 14.144 1.748 1.00 7.55 209 LEU A O 1
ATOM 1516 N N . SER A 1 210 ? -8.814 15.482 3.417 1.00 9.38 210 SER A N 1
ATOM 1517 C CA . SER A 1 210 ? -9.119 16.702 2.669 1.00 8.84 210 SER A CA 1
ATOM 1518 C C . SER A 1 210 ? -8.301 17.927 3.084 1.00 7.89 210 SER A C 1
ATOM 1519 O O . SER A 1 210 ? -7.333 17.779 3.780 1.00 7.63 210 SER A O 1
ATOM 1522 N N . THR A 1 211 ? -8.683 19.120 2.589 1.00 7.47 211 THR A N 1
ATOM 1523 C CA . THR A 1 211 ? -7.940 20.328 2.827 1.00 6.31 211 THR A CA 1
ATOM 1524 C C . THR A 1 211 ? -8.186 20.649 4.285 1.00 8.58 211 THR A C 1
ATOM 1525 O O . THR A 1 211 ? -9.174 20.194 4.883 1.00 9.05 211 THR A O 1
ATOM 1529 N N . TRP A 1 212 ? -7.227 21.320 4.910 1.00 9.02 212 TRP A N 1
ATOM 1530 C CA . TRP A 1 212 ? -7.381 21.781 6.283 1.00 8.04 212 TRP A CA 1
ATOM 1531 C C . TRP A 1 212 ? -6.769 23.155 6.378 1.00 9.04 212 TRP A C 1
ATOM 1532 O O . TRP A 1 212 ? -5.961 23.554 5.528 1.00 11.25 212 TRP A O 1
ATOM 1543 N N . ILE A 1 213 ? -7.137 23.882 7.413 1.00 10.45 213 ILE A N 1
ATOM 1544 C CA . ILE A 1 213 ? -6.603 25.221 7.595 1.00 11.78 213 ILE A CA 1
ATOM 1545 C C . ILE A 1 213 ? -5.056 25.120 7.812 1.00 12.34 213 ILE A C 1
ATOM 1546 O O . ILE A 1 213 ? -4.547 24.048 8.086 1.00 13.05 213 ILE A O 1
ATOM 1551 N N . GLY A 1 214 ? -4.329 26.205 7.544 1.00 11.80 214 GLY A N 1
ATOM 1552 C CA . GLY A 1 214 ? -2.900 26.198 7.692 1.00 9.89 214 GLY A CA 1
ATOM 1553 C C . GLY A 1 214 ? -2.339 25.823 6.377 1.00 9.32 214 GLY A C 1
ATOM 1554 O O . GLY A 1 214 ? -1.135 25.700 6.217 1.00 10.12 214 GLY A O 1
ATOM 1555 N N . GLY A 1 215 ? -3.210 25.650 5.398 1.00 7.35 215 GLY A N 1
ATOM 1556 C CA . GLY A 1 215 ? -2.708 25.209 4.127 1.00 7.05 215 GLY A CA 1
ATOM 1557 C C . GLY A 1 215 ? -2.319 23.743 4.363 1.00 8.01 215 GLY A C 1
ATOM 1558 O O . GLY A 1 215 ? -1.429 23.257 3.731 1.00 10.45 215 GLY A O 1
ATOM 1559 N N . SER A 1 216 ? -2.966 23.027 5.269 1.00 9.45 216 SER A N 1
ATOM 1560 C CA . SER A 1 216 ? -2.633 21.608 5.480 1.00 9.23 216 SER A CA 1
ATOM 1561 C C . SER A 1 216 ? -3.654 20.618 4.931 1.00 10.16 216 SER A C 1
ATOM 1562 O O . SER A 1 216 ? -4.436 20.935 4.033 1.00 8.52 216 SER A O 1
ATOM 1565 N N . THR A 1 217 ? -3.604 19.391 5.470 1.00 9.63 217 THR A N 1
ATOM 1566 C CA . THR A 1 217 ? -4.621 18.444 5.115 1.00 10.97 217 THR A CA 1
ATOM 1567 C C . THR A 1 217 ? -4.858 17.450 6.203 1.00 10.35 217 THR A C 1
ATOM 1568 O O . THR A 1 217 ? -4.066 17.309 7.133 1.00 12.74 217 THR A O 1
ATOM 1572 N N . ARG A 1 218 ? -5.998 16.778 6.129 1.00 10.42 218 ARG A N 1
ATOM 1573 C CA . ARG A 1 218 ? -6.348 15.876 7.225 1.00 9.73 218 ARG A CA 1
ATOM 1574 C C . ARG A 1 218 ? -7.547 14.982 6.947 1.00 8.52 218 ARG A C 1
ATOM 1575 O O . ARG A 1 218 ? -8.471 15.379 6.233 1.00 10.55 218 ARG A O 1
ATOM 1583 N N . SER A 1 219 ? -7.473 13.736 7.399 1.00 8.99 219 SER A N 1
ATOM 1584 C CA . SER A 1 219 ? -8.622 12.819 7.314 1.00 10.70 219 SER A CA 1
ATOM 1585 C C . SER A 1 219 ? -9.539 12.973 8.484 1.00 9.24 219 SER A C 1
ATOM 1586 O O . SER A 1 219 ? -9.083 12.973 9.607 1.00 8.16 219 SER A O 1
ATOM 1589 N N . ILE A 1 220 ? -10.834 13.015 8.246 1.00 5.55 220 ILE A N 1
ATOM 1590 C CA . ILE A 1 220 ? -11.705 12.899 9.378 1.00 6.15 220 ILE A CA 1
ATOM 1591 C C . ILE A 1 220 ? -12.887 12.034 8.857 1.00 7.60 220 ILE A C 1
ATOM 1592 O O . ILE A 1 220 ? -12.910 11.638 7.713 1.00 10.98 220 ILE A O 1
ATOM 1597 N N . SER A 1 221 ? -13.836 11.703 9.696 1.00 8.25 221 SER A N 1
ATOM 1598 C CA . SER A 1 221 ? -14.964 10.862 9.325 1.00 9.06 221 SER A CA 1
ATOM 1599 C C . SER A 1 221 ? -16.342 11.555 9.579 1.00 8.72 221 SER A C 1
ATOM 1600 O O . SER A 1 221 ? -16.449 12.326 10.518 1.00 7.14 221 SER A O 1
ATOM 1603 N N . GLY A 1 222 ? -17.378 11.343 8.765 1.00 9.40 222 GLY A N 1
ATOM 1604 C CA . GLY A 1 222 ? -18.704 11.939 9.079 1.00 7.71 222 GLY A CA 1
ATOM 1605 C C . GLY A 1 222 ? -19.718 11.924 7.973 1.00 7.37 222 GLY A C 1
ATOM 1606 O O . GLY A 1 222 ? -19.321 11.691 6.819 1.00 7.26 222 GLY A O 1
ATOM 1607 N N . THR A 1 223 ? -20.999 12.130 8.280 1.00 7.98 223 THR A N 1
ATOM 1608 C CA . THR A 1 223 ? -21.992 12.266 7.194 1.00 6.74 223 THR A CA 1
ATOM 1609 C C . THR A 1 223 ? -21.705 13.667 6.617 1.00 7.30 223 THR A C 1
ATOM 1610 O O . THR A 1 223 ? -22.156 14.051 5.540 1.00 9.43 223 THR A O 1
ATOM 1614 N N . SER A 1 224 ? -20.835 14.348 7.320 1.00 6.84 224 SER A N 1
ATOM 1615 C CA . SER A 1 224 ? -20.418 15.695 7.062 1.00 6.96 224 SER A CA 1
ATOM 1616 C C . SER A 1 224 ? -19.458 15.737 5.864 1.00 7.65 224 SER A C 1
ATOM 1617 O O . SER A 1 224 ? -19.470 16.707 5.059 1.00 8.28 224 SER A O 1
ATOM 1620 N N . MET A 1 225 ? -18.695 14.648 5.707 1.00 5.83 225 MET A N 1
ATOM 1621 C CA . MET A 1 225 ? -17.781 14.415 4.592 1.00 4.64 225 MET A CA 1
ATOM 1622 C C . MET A 1 225 ? -18.347 13.681 3.414 1.00 6.25 225 MET A C 1
ATOM 1623 O O . MET A 1 225 ? -17.678 13.602 2.410 1.00 10.84 225 MET A O 1
ATOM 1628 N N . ALA A 1 226 ? -19.515 13.045 3.587 1.00 10.84 226 ALA A N 1
ATOM 1629 C CA . ALA A 1 226 ? -20.269 12.392 2.494 1.00 11.04 226 ALA A CA 1
ATOM 1630 C C . ALA A 1 226 ? -21.102 13.431 1.768 1.00 10.01 226 ALA A C 1
ATOM 1631 O O . ALA A 1 226 ? -21.169 13.442 0.543 1.00 11.42 226 ALA A O 1
ATOM 1633 N N . THR A 1 227 ? -21.811 14.247 2.525 1.00 9.07 227 THR A N 1
ATOM 1634 C CA . THR A 1 227 ? -22.517 15.367 1.913 1.00 9.46 227 THR A CA 1
ATOM 1635 C C . THR A 1 227 ? -21.727 16.062 0.804 1.00 7.61 227 THR A C 1
ATOM 1636 O O . THR A 1 227 ? -22.188 16.065 -0.340 1.00 10.19 227 THR A O 1
ATOM 1640 N N . PRO A 1 228 ? -20.574 16.630 1.125 1.00 4.30 228 PRO A N 1
ATOM 1641 C CA . PRO A 1 228 ? -19.783 17.306 0.107 1.00 4.72 228 PRO A CA 1
ATOM 1642 C C . PRO A 1 228 ? -19.497 16.363 -1.130 1.00 5.29 228 PRO A C 1
ATOM 1643 O O . PRO A 1 228 ? -19.484 16.862 -2.234 1.00 5.32 228 PRO A O 1
ATOM 1647 N N . HIS A 1 229 ? -19.405 15.044 -0.945 1.00 5.62 229 HIS A N 1
ATOM 1648 C CA . HIS A 1 229 ? -19.210 14.129 -2.077 1.00 5.51 229 HIS A CA 1
ATOM 1649 C C . HIS A 1 229 ? -20.435 14.106 -2.982 1.00 5.57 229 HIS A C 1
ATOM 1650 O O . HIS A 1 229 ? -20.284 13.976 -4.132 1.00 3.78 229 HIS A O 1
ATOM 1657 N N . VAL A 1 230 ? -21.636 14.158 -2.447 1.00 8.24 230 VAL A N 1
ATOM 1658 C CA . VAL A 1 230 ? -22.844 14.257 -3.276 1.00 9.42 230 VAL A CA 1
ATOM 1659 C C . VAL A 1 230 ? -22.977 15.705 -3.734 1.00 9.57 230 VAL A C 1
ATOM 1660 O O . VAL A 1 230 ? -23.514 15.936 -4.763 1.00 10.13 230 VAL A O 1
ATOM 1664 N N . ALA A 1 231 ? -22.550 16.666 -2.918 1.00 8.01 231 ALA A N 1
ATOM 1665 C CA . ALA A 1 231 ? -22.643 18.083 -3.214 1.00 9.21 231 ALA A CA 1
ATOM 1666 C C . ALA A 1 231 ? -21.822 18.314 -4.478 1.00 8.95 231 ALA A C 1
ATOM 1667 O O . ALA A 1 231 ? -22.253 18.880 -5.490 1.00 10.34 231 ALA A O 1
ATOM 1669 N N . GLY A 1 232 ? -20.615 17.820 -4.403 1.00 9.39 232 GLY A N 1
ATOM 1670 C CA . GLY A 1 232 ? -19.682 17.814 -5.518 1.00 8.43 232 GLY A CA 1
ATOM 1671 C C . GLY A 1 232 ? -20.045 16.814 -6.635 1.00 8.06 232 GLY A C 1
ATOM 1672 O O . GLY A 1 232 ? -19.681 17.029 -7.772 1.00 7.66 232 GLY A O 1
ATOM 1673 N N . LEU A 1 233 ? -20.709 15.713 -6.308 1.00 6.69 233 LEU A N 1
ATOM 1674 C CA . LEU A 1 233 ? -21.109 14.753 -7.314 1.00 2.75 233 LEU A CA 1
ATOM 1675 C C . LEU A 1 233 ? -22.229 15.503 -8.068 1.00 7.05 233 LEU A C 1
ATOM 1676 O O . LEU A 1 233 ? -22.243 15.598 -9.304 1.00 5.87 233 LEU A O 1
ATOM 1681 N N . ALA A 1 234 ? -23.161 16.055 -7.291 1.00 8.07 234 ALA A N 1
ATOM 1682 C CA . ALA A 1 234 ? -24.237 16.868 -7.852 1.00 8.56 234 ALA A CA 1
ATOM 1683 C C . ALA A 1 234 ? -23.679 17.905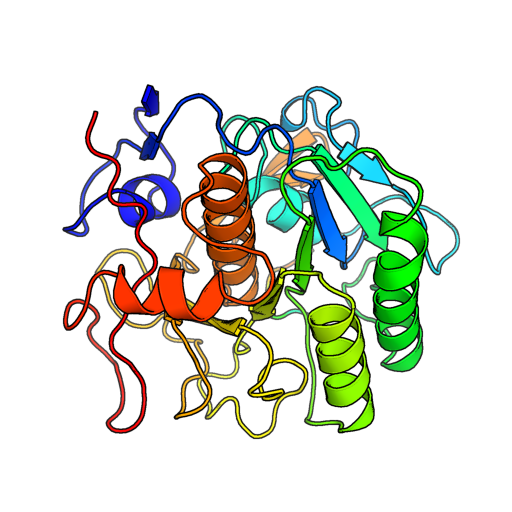 -8.798 1.00 9.53 234 ALA A C 1
ATOM 1684 O O . ALA A 1 234 ? -24.137 18.037 -9.947 1.00 7.58 234 ALA A O 1
ATOM 1686 N N . ALA A 1 235 ? -22.770 18.724 -8.261 1.00 9.96 235 ALA A N 1
ATOM 1687 C CA . ALA A 1 235 ? -22.212 19.841 -9.044 1.00 9.99 235 ALA A CA 1
ATOM 1688 C C . ALA A 1 235 ? -21.550 19.330 -10.318 1.00 9.10 235 ALA A C 1
ATOM 1689 O O . ALA A 1 235 ? -21.813 19.809 -11.404 1.00 8.30 235 ALA A O 1
ATOM 1691 N N . TYR A 1 236 ? -20.724 18.298 -10.156 1.00 10.58 236 TYR A N 1
ATOM 1692 C CA . TYR A 1 236 ? -20.017 17.655 -11.253 1.00 10.44 236 TYR A CA 1
ATOM 1693 C C . TYR A 1 236 ? -21.065 17.222 -12.323 1.00 10.71 236 TYR A C 1
ATOM 1694 O O . TYR A 1 236 ? -20.885 17.466 -13.472 1.00 13.70 236 TYR A O 1
ATOM 1703 N N . LEU A 1 237 ? -22.187 16.611 -11.966 1.00 11.36 237 LEU A N 1
ATOM 1704 C CA . LEU A 1 237 ? -23.198 16.225 -12.949 1.00 9.05 237 LEU A CA 1
ATOM 1705 C C . LEU A 1 237 ? -24.050 17.381 -13.487 1.00 10.77 237 LEU A C 1
ATOM 1706 O O . LEU A 1 237 ? -24.456 17.316 -14.643 1.00 8.70 237 LEU A O 1
ATOM 1711 N N . MET A 1 238 ? -24.417 18.369 -12.668 1.00 12.09 238 MET A N 1
ATOM 1712 C CA . MET A 1 238 ? -25.081 19.545 -13.211 1.00 13.38 238 MET A CA 1
ATOM 1713 C C . MET A 1 238 ? -24.222 20.060 -14.339 1.00 14.30 238 MET A C 1
ATOM 1714 O O . MET A 1 238 ? -24.733 20.283 -15.424 1.00 14.24 238 MET A O 1
ATOM 1719 N N . THR A 1 239 ? -22.911 20.222 -14.122 1.00 12.77 239 THR A N 1
ATOM 1720 C CA . THR A 1 239 ? -22.103 20.859 -15.166 1.00 12.35 239 THR A CA 1
ATOM 1721 C C . THR A 1 239 ? -22.032 19.820 -16.303 1.00 14.96 239 THR A C 1
ATOM 1722 O O . THR A 1 239 ? -21.895 20.156 -17.481 1.00 13.95 239 THR A O 1
ATOM 1726 N N . LEU A 1 240 ? -22.158 18.538 -15.953 1.00 16.80 240 LEU A N 1
ATOM 1727 C CA . LEU A 1 240 ? -22.255 17.495 -16.987 1.00 16.10 240 LEU A CA 1
ATOM 1728 C C . LEU A 1 240 ? -23.680 17.550 -17.653 1.00 16.98 240 LEU A C 1
ATOM 1729 O O . LEU A 1 240 ? -23.951 16.790 -18.577 1.00 19.70 240 LEU A O 1
ATOM 1734 N N . GLY A 1 241 ? -24.578 18.471 -17.241 1.00 15.15 241 GLY A N 1
ATOM 1735 C CA . GLY A 1 241 ? -25.934 18.519 -17.772 1.00 13.34 241 GLY A CA 1
ATOM 1736 C C . GLY A 1 241 ? -26.748 17.226 -17.667 1.00 15.54 241 GLY A C 1
ATOM 1737 O O . GLY A 1 241 ? -27.760 17.040 -18.409 1.00 14.96 241 GLY A O 1
ATOM 1738 N N . LYS A 1 242 ? -26.332 16.332 -16.759 1.00 14.71 242 LYS A N 1
ATOM 1739 C CA . LYS A 1 242 ? -27.069 15.103 -16.557 1.00 15.25 242 LYS A CA 1
ATOM 1740 C C . LYS A 1 242 ? -28.344 15.261 -15.720 1.00 15.39 242 LYS A C 1
ATOM 1741 O O . LYS A 1 242 ? -29.282 14.555 -15.983 1.00 15.64 242 LYS A O 1
ATOM 1747 N N . THR A 1 243 ? -28.382 16.190 -14.756 1.00 16.20 243 THR A N 1
ATOM 1748 C CA . THR A 1 243 ? -29.578 16.442 -13.938 1.00 15.85 243 THR A CA 1
ATOM 1749 C C . THR A 1 243 ? -29.620 17.954 -13.619 1.00 15.82 243 THR A C 1
ATOM 1750 O O . THR A 1 243 ? -28.794 18.681 -14.146 1.00 16.28 243 THR A O 1
ATOM 1754 N N . THR A 1 244 ? -30.565 18.409 -12.803 1.00 15.37 244 THR A N 1
ATOM 1755 C CA . THR A 1 244 ? -30.687 19.821 -12.483 1.00 14.24 244 THR A CA 1
ATOM 1756 C C . THR A 1 244 ? -30.629 19.931 -11.053 1.00 11.89 244 THR A C 1
ATOM 1757 O O . THR A 1 244 ? -30.675 18.920 -10.404 1.00 11.44 244 THR A O 1
ATOM 1761 N N . ALA A 1 245 ? -30.620 21.163 -10.571 1.00 10.75 245 ALA A N 1
ATOM 1762 C CA . ALA A 1 245 ? -30.719 21.369 -9.162 1.00 10.22 245 ALA A CA 1
ATOM 1763 C C . ALA A 1 245 ? -31.985 20.703 -8.636 1.00 8.43 245 ALA A C 1
ATOM 1764 O O . ALA A 1 245 ? -31.896 19.995 -7.655 1.00 8.94 245 ALA A O 1
ATOM 1766 N N . ALA A 1 246 ? -33.145 20.959 -9.249 1.00 8.66 246 ALA A N 1
ATOM 1767 C CA . ALA A 1 246 ? -34.385 20.329 -8.766 1.00 8.37 246 ALA A CA 1
ATOM 176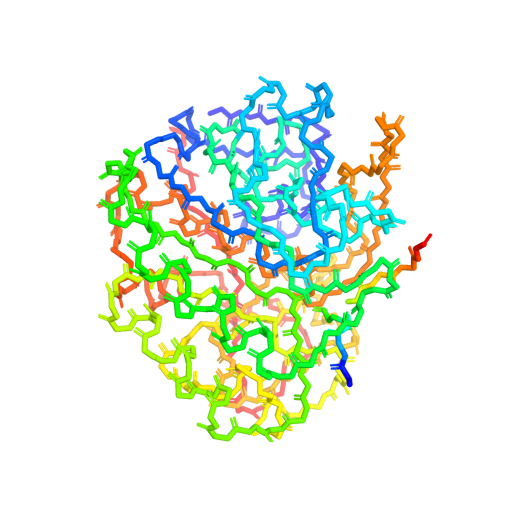8 C C . ALA A 1 246 ? -34.364 18.799 -8.776 1.00 10.05 246 ALA A C 1
ATOM 1769 O O . ALA A 1 246 ? -35.085 18.212 -8.004 1.00 14.16 246 ALA A O 1
ATOM 1771 N N . SER A 1 247 ? -33.626 18.119 -9.612 1.00 10.90 247 SER A N 1
ATOM 1772 C CA . SER A 1 247 ? -33.625 16.665 -9.450 1.00 12.88 247 SER A CA 1
ATOM 1773 C C . SER A 1 247 ? -32.302 15.959 -9.239 1.00 13.59 247 SER A C 1
ATOM 1774 O O . SER A 1 247 ? -32.240 14.741 -9.406 1.00 13.19 247 SER A O 1
ATOM 1777 N N . ALA A 1 248 ? -31.240 16.700 -8.970 1.00 13.96 248 ALA A N 1
ATOM 1778 C CA . ALA A 1 248 ? -29.954 16.064 -8.805 1.00 13.16 248 ALA A CA 1
ATOM 1779 C C . ALA A 1 248 ? -30.030 14.948 -7.798 1.00 13.02 248 ALA A C 1
ATOM 1780 O O . ALA A 1 248 ? -29.400 13.946 -8.010 1.00 14.58 248 ALA A O 1
ATOM 1782 N N . CYS A 1 249 ? -30.897 15.031 -6.810 1.00 11.85 249 CYS A N 1
ATOM 1783 C CA . CYS A 1 249 ? -30.873 14.010 -5.825 1.00 11.28 249 CYS A CA 1
ATOM 1784 C C . CYS A 1 249 ? -31.476 12.703 -6.333 1.00 12.21 249 CYS A C 1
ATOM 1785 O O . CYS A 1 249 ? -30.895 11.618 -6.119 1.00 12.45 249 CYS A O 1
ATOM 1788 N N . ARG A 1 250 ? -32.665 12.801 -6.926 1.00 11.21 250 ARG A N 1
ATOM 1789 C CA . ARG A 1 250 ? -33.335 11.599 -7.389 1.00 11.98 250 ARG A CA 1
ATOM 1790 C C . ARG A 1 250 ? -32.450 10.895 -8.412 1.00 11.85 250 ARG A C 1
ATOM 1791 O O . ARG A 1 250 ? -32.297 9.686 -8.483 1.00 11.00 250 ARG A O 1
ATOM 1799 N N . TYR A 1 251 ? -31.860 11.683 -9.249 1.00 9.77 251 TYR A N 1
ATOM 1800 C CA . TYR A 1 251 ? -30.981 11.182 -10.269 1.00 8.27 251 TYR A CA 1
ATOM 1801 C C . TYR A 1 251 ? -29.694 10.513 -9.740 1.00 9.99 251 TYR A C 1
ATOM 1802 O O . TYR A 1 251 ? -29.287 9.415 -10.152 1.00 10.11 251 TYR A O 1
ATOM 1811 N N . ILE A 1 252 ? -29.047 11.185 -8.802 1.00 10.50 252 ILE A N 1
ATOM 1812 C CA . ILE A 1 252 ? -27.868 10.639 -8.152 1.00 6.49 252 ILE A CA 1
ATOM 1813 C C . ILE A 1 252 ? -28.300 9.262 -7.560 1.00 7.06 252 ILE A C 1
ATOM 1814 O O . ILE A 1 252 ? -27.601 8.262 -7.665 1.00 7.09 252 ILE A O 1
ATOM 1819 N N . ALA A 1 253 ? -29.508 9.216 -7.019 1.00 6.18 253 ALA A N 1
ATOM 1820 C CA . ALA A 1 253 ? -30.086 8.017 -6.367 1.00 7.53 253 ALA A CA 1
ATOM 1821 C C . ALA A 1 253 ? -30.435 6.852 -7.306 1.00 8.72 253 ALA A C 1
ATOM 1822 O O . ALA A 1 253 ? -30.196 5.691 -7.029 1.00 10.48 253 ALA A O 1
ATOM 1824 N N . ASP A 1 254 ? -31.083 7.183 -8.396 1.00 8.97 254 ASP A N 1
ATOM 1825 C CA . ASP A 1 254 ? -31.408 6.231 -9.414 1.00 8.25 254 ASP A CA 1
ATOM 1826 C C . ASP A 1 254 ? -30.162 5.631 -10.070 1.00 7.73 254 ASP A C 1
ATOM 1827 O O . ASP A 1 254 ? -30.165 4.495 -10.579 1.00 6.53 254 ASP A O 1
ATOM 1832 N N . THR A 1 255 ? -29.120 6.444 -10.220 1.00 6.70 255 THR A N 1
ATOM 1833 C CA . THR A 1 255 ? -27.855 6.013 -10.875 1.00 4.55 255 THR A CA 1
ATOM 1834 C C . THR A 1 255 ? -26.777 5.480 -9.970 1.00 3.96 255 THR A C 1
ATOM 1835 O O . THR A 1 255 ? -25.641 5.246 -10.423 1.00 4.20 255 THR A O 1
ATOM 1839 N N . ALA A 1 256 ? -27.068 5.459 -8.684 1.00 2.14 256 ALA A N 1
ATOM 1840 C CA . ALA A 1 256 ? -26.112 5.003 -7.668 1.00 6.12 256 ALA A CA 1
ATOM 1841 C C . ALA A 1 256 ? -25.802 3.494 -7.799 1.00 6.93 256 ALA A C 1
ATOM 1842 O O . ALA A 1 256 ? -26.274 2.812 -8.695 1.00 6.15 256 ALA A O 1
ATOM 1844 N N . ASN A 1 257 ? -24.912 3.026 -6.945 1.00 9.32 257 ASN A N 1
ATOM 1845 C CA . ASN A 1 257 ? -24.560 1.627 -6.807 1.00 8.87 257 ASN A CA 1
ATOM 1846 C C . ASN A 1 257 ? -25.582 1.091 -5.830 1.00 10.32 257 ASN A C 1
ATOM 1847 O O . ASN A 1 257 ? -25.700 1.660 -4.756 1.00 11.40 257 ASN A O 1
ATOM 1852 N N . LYS A 1 258 ? -26.292 0.009 -6.104 1.00 13.26 258 LYS A N 1
ATOM 1853 C CA . LYS A 1 258 ? -27.371 -0.410 -5.165 1.00 15.20 258 LYS A CA 1
ATOM 1854 C C . LYS A 1 258 ? -27.069 -1.769 -4.652 1.00 16.26 258 LYS A C 1
ATOM 1855 O O . LYS A 1 258 ? -26.355 -2.509 -5.315 1.00 14.83 258 LYS A O 1
ATOM 1861 N N . GLY A 1 259 ? -27.711 -2.133 -3.551 1.00 16.40 259 GLY A N 1
ATOM 1862 C CA . GLY A 1 259 ? -27.405 -3.376 -2.864 1.00 16.93 259 GLY A CA 1
ATOM 1863 C C . GLY A 1 259 ? -25.966 -3.585 -2.399 1.00 17.98 259 GLY A C 1
ATOM 1864 O O . GLY A 1 259 ? -25.685 -4.595 -1.744 1.00 17.21 259 GLY A O 1
ATOM 1865 N N . ASP A 1 260 ? -25.056 -2.660 -2.694 1.00 19.31 260 ASP A N 1
ATOM 1866 C CA . ASP A 1 260 ? -23.633 -2.892 -2.358 1.00 19.89 260 ASP A CA 1
ATOM 1867 C C . ASP A 1 260 ? -23.275 -2.795 -0.909 1.00 19.00 260 ASP A C 1
ATOM 1868 O O . ASP A 1 260 ? -22.416 -3.546 -0.431 1.00 20.10 260 ASP A O 1
ATOM 1873 N N . LEU A 1 261 ? -23.925 -1.860 -0.228 1.00 17.16 261 LEU A N 1
ATOM 1874 C CA . LEU A 1 261 ? -23.498 -1.475 1.098 1.00 15.23 261 LEU A CA 1
ATOM 1875 C C . LEU A 1 261 ? -23.939 -2.522 2.057 1.00 15.47 261 LEU A C 1
ATOM 1876 O O . LEU A 1 261 ? -24.969 -3.141 1.871 1.00 17.85 261 LEU A O 1
ATOM 1881 N N . SER A 1 262 ? -23.189 -2.722 3.114 1.00 13.87 262 SER A N 1
ATOM 1882 C CA . SER A 1 262 ? -23.655 -3.702 4.031 1.00 11.32 262 SER A CA 1
ATOM 1883 C C . SER A 1 262 ? -23.982 -2.874 5.271 1.00 12.52 262 SER A C 1
ATOM 1884 O O . SER A 1 262 ? -23.647 -1.677 5.319 1.00 12.94 262 SER A O 1
ATOM 1887 N N . ASN A 1 263 ? -24.671 -3.442 6.251 1.00 12.02 263 ASN A N 1
ATOM 1888 C CA . ASN A 1 263 ? -25.020 -2.655 7.388 1.00 12.20 263 ASN A CA 1
ATOM 1889 C C . ASN A 1 263 ? -26.373 -1.794 7.217 1.00 9.79 263 ASN A C 1
ATOM 1890 O O . ASN A 1 263 ? -26.789 -1.122 8.106 1.00 7.19 263 ASN A O 1
ATOM 1895 N N . ILE A 1 264 ? -27.075 -1.864 6.092 1.00 9.29 264 ILE A N 1
ATOM 1896 C CA . ILE A 1 264 ? -28.312 -1.077 5.850 1.00 8.84 264 ILE A CA 1
ATOM 1897 C C . ILE A 1 264 ? -29.525 -1.673 6.430 1.00 10.01 264 ILE A C 1
ATOM 1898 O O . ILE A 1 264 ? -29.835 -2.813 6.179 1.00 11.15 264 ILE A O 1
ATOM 1903 N N . PRO A 1 265 ? -30.243 -0.890 7.215 1.00 11.21 265 PRO A N 1
ATOM 1904 C CA . PRO A 1 265 ? -31.504 -1.339 7.830 1.00 10.59 265 PRO A CA 1
ATOM 1905 C C . PRO A 1 265 ? -32.679 -1.419 6.910 1.00 12.05 265 PRO A C 1
ATOM 1906 O O . PRO A 1 265 ? -32.728 -0.589 5.990 1.00 12.59 265 PRO A O 1
ATOM 1910 N N . PHE A 1 266 ? -33.569 -2.402 7.126 1.00 13.33 266 PHE A N 1
ATOM 1911 C CA . PHE A 1 266 ? -34.822 -2.461 6.328 1.00 14.45 266 PHE A CA 1
ATOM 1912 C C . PHE A 1 266 ? -35.440 -1.047 6.454 1.00 15.19 266 PHE A C 1
ATOM 1913 O O . PHE A 1 266 ? -35.579 -0.565 7.561 1.00 16.69 266 PHE A O 1
ATOM 1921 N N . GLY A 1 267 ? -35.806 -0.393 5.350 1.00 15.07 267 GLY A N 1
ATOM 1922 C CA . GLY A 1 267 ? -36.385 0.947 5.439 1.00 14.71 267 GLY A CA 1
ATOM 1923 C C . GLY A 1 267 ? -35.511 2.009 4.801 1.00 15.17 267 GLY A C 1
ATOM 1924 O O . GLY A 1 267 ? -35.999 3.032 4.305 1.00 18.26 267 GLY A O 1
ATOM 1925 N N . THR A 1 268 ? -34.208 1.727 4.812 1.00 11.82 268 THR A N 1
ATOM 1926 C CA . THR A 1 268 ? -33.168 2.576 4.291 1.00 10.16 268 THR A CA 1
ATOM 1927 C C . THR A 1 268 ? -32.647 2.063 2.958 1.00 9.67 268 THR A C 1
ATOM 1928 O O . THR A 1 268 ? -32.406 0.894 2.802 1.00 9.02 268 THR A O 1
ATOM 1932 N N . VAL A 1 269 ? -32.429 2.971 2.173 1.00 7.54 269 VAL A N 1
ATOM 1933 C CA . VAL A 1 269 ? -32.001 2.665 0.868 1.00 8.57 269 VAL A CA 1
ATOM 1934 C C . VAL A 1 269 ? -30.539 2.150 0.811 1.00 8.06 269 VAL A C 1
ATOM 1935 O O . VAL A 1 269 ? -29.706 2.570 1.617 1.00 9.53 269 VAL A O 1
ATOM 1939 N N . ASN A 1 270 ? -30.209 1.252 -0.140 1.00 6.71 270 ASN A N 1
ATOM 1940 C CA . ASN A 1 270 ? -28.904 0.632 -0.222 1.00 5.69 270 ASN A CA 1
ATOM 1941 C C . ASN A 1 270 ? -28.384 1.169 -1.518 1.00 2.00 270 ASN A C 1
ATOM 1942 O O . ASN A 1 270 ? -28.408 0.542 -2.528 1.00 2.15 270 ASN A O 1
ATOM 1947 N N . LEU A 1 271 ? -28.019 2.424 -1.394 1.00 2.66 271 LEU A N 1
ATOM 1948 C CA . LEU A 1 271 ? -27.619 3.199 -2.520 1.00 2.75 271 LEU A CA 1
ATOM 1949 C C . LEU A 1 271 ? -26.392 4.024 -2.159 1.00 2.05 271 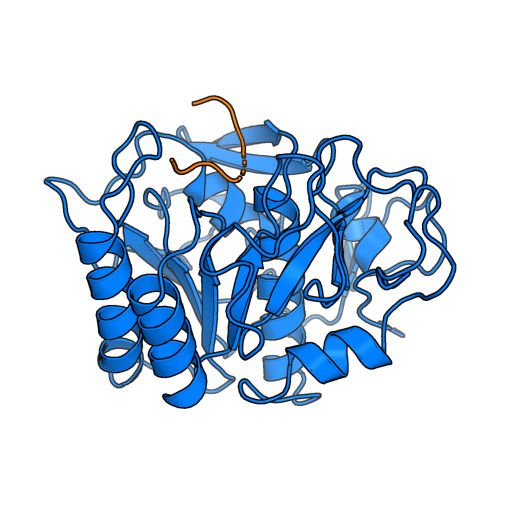LEU A C 1
ATOM 1950 O O . LEU A 1 271 ? -26.358 4.730 -1.126 1.00 2.00 271 LEU A O 1
ATOM 1955 N N . LEU A 1 272 ? -25.415 3.978 -3.053 1.00 2.05 272 LEU A N 1
ATOM 1956 C CA . LEU A 1 272 ? -24.119 4.620 -2.849 1.00 2.40 272 LEU A CA 1
ATOM 1957 C C . LEU A 1 272 ? -23.827 5.510 -4.058 1.00 3.80 272 LEU A C 1
ATOM 1958 O O . LEU A 1 272 ? -23.874 5.071 -5.141 1.00 2.00 272 LEU A O 1
ATOM 1963 N N . ALA A 1 273 ? -23.569 6.791 -3.806 1.00 5.82 273 ALA A N 1
ATOM 1964 C CA . ALA A 1 273 ? -23.218 7.784 -4.811 1.00 8.34 273 ALA A CA 1
ATOM 1965 C C . ALA A 1 273 ? -22.193 7.305 -5.812 1.00 9.60 273 ALA A C 1
ATOM 1966 O O . ALA A 1 273 ? -21.103 6.785 -5.428 1.00 10.83 273 ALA A O 1
ATOM 1968 N N . TYR A 1 274 ? -22.479 7.579 -7.083 1.00 8.08 274 TYR A N 1
ATOM 1969 C CA . TYR A 1 274 ? -21.671 7.023 -8.137 1.00 8.66 274 TYR A CA 1
ATOM 1970 C C . TYR A 1 274 ? -21.790 7.782 -9.459 1.00 9.07 274 TYR A C 1
ATOM 1971 O O . TYR A 1 274 ? -22.866 8.019 -9.964 1.00 9.10 274 TYR A O 1
ATOM 1980 N N . ASN A 1 275 ? -20.662 8.066 -10.085 1.00 8.88 275 ASN A N 1
ATOM 1981 C CA . ASN A 1 275 ? -20.685 8.965 -11.205 1.00 8.86 275 ASN A CA 1
ATOM 1982 C C . ASN A 1 275 ? -20.740 8.287 -12.557 1.00 11.25 275 ASN A C 1
ATOM 1983 O O . ASN A 1 275 ? -20.859 8.940 -13.552 1.00 11.22 275 ASN A O 1
ATOM 1988 N N . ASN A 1 276 ? -20.627 6.973 -12.594 1.00 14.74 276 ASN A N 1
ATOM 1989 C CA . ASN A 1 276 ? -20.748 6.264 -13.852 1.00 17.37 276 ASN A CA 1
ATOM 1990 C C . ASN A 1 276 ? -19.817 6.869 -14.815 1.00 18.64 276 ASN A C 1
ATOM 1991 O O . ASN A 1 276 ? -20.145 7.078 -16.000 1.00 15.96 276 ASN A O 1
ATOM 1996 N N . TYR A 1 277 ? -18.650 7.253 -14.330 1.00 18.96 277 TYR A N 1
ATOM 1997 C CA . TYR A 1 277 ? -17.752 7.782 -15.321 1.00 20.04 277 TYR A CA 1
ATOM 1998 C C . TYR A 1 277 ? -17.332 6.605 -16.164 1.00 20.68 277 TYR A C 1
ATOM 1999 O O . TYR A 1 277 ? -16.858 5.575 -15.655 1.00 23.57 277 TYR A O 1
ATOM 2008 N N . GLN A 1 278 ? -17.617 6.744 -17.434 1.00 21.67 278 GLN A N 1
ATOM 2009 C CA . GLN A 1 278 ? -17.035 5.886 -18.431 1.00 21.39 278 GLN A CA 1
ATOM 2010 C C . GLN A 1 278 ? -16.156 6.792 -19.240 1.00 22.00 278 GLN A C 1
ATOM 2011 O O . GLN A 1 278 ? -16.630 7.659 -19.955 1.00 22.93 278 GLN A O 1
ATOM 2013 N N . ALA A 1 279 ? -14.876 6.521 -19.187 1.00 23.06 279 ALA A N 1
ATOM 2014 C CA . ALA A 1 279 ? -13.874 7.246 -19.947 1.00 23.32 279 ALA A CA 1
ATOM 2015 C C . ALA A 1 279 ? -14.288 7.272 -21.390 1.00 23.76 279 ALA A C 1
ATOM 2016 O O . ALA A 1 279 ? -14.111 6.275 -22.072 1.00 24.36 279 ALA A O 1
ATOM 2021 N N . PRO B 2 2 ? -26.796 22.029 18.554 1.00 30.31 281 PRO B N 1
ATOM 2022 C CA . PRO B 2 2 ? -26.350 20.777 17.918 1.00 31.69 281 PRO B CA 1
ATOM 2023 C C . PRO B 2 2 ? -25.789 21.141 16.510 1.00 32.18 281 PRO B C 1
ATOM 2024 O O . PRO B 2 2 ? -26.506 21.972 15.888 1.00 34.33 281 PRO B O 1
ATOM 2028 N N . ALA B 2 3 ? -24.621 20.615 16.028 1.00 31.93 282 ALA B N 1
ATOM 2029 C CA . ALA B 2 3 ? -23.988 21.083 14.717 1.00 30.94 282 ALA B CA 1
ATOM 2030 C C . ALA B 2 3 ? -23.117 20.151 13.782 1.00 30.91 282 ALA B C 1
ATOM 2031 O O . ALA B 2 3 ? -23.569 19.804 12.691 1.00 32.54 282 ALA B O 1
ATOM 2033 N N . PRO B 2 4 ? -21.867 19.804 14.158 1.00 29.75 283 PRO B N 1
ATOM 2034 C CA . PRO B 2 4 ? -20.983 19.033 13.260 1.00 28.44 283 PRO B CA 1
ATOM 2035 C C . PRO B 2 4 ? -21.539 17.686 12.935 1.00 28.60 283 PRO B C 1
ATOM 2036 O O . PRO B 2 4 ? -21.725 16.829 13.829 1.00 28.20 283 PRO B O 1
ATOM 2040 N N . PHE B 2 5 ? -21.828 17.566 11.630 1.00 27.92 284 PHE B N 1
ATOM 2041 C CA . PHE B 2 5 ? -22.303 16.266 11.225 1.00 26.86 284 PHE B CA 1
ATOM 2042 C C . PHE B 2 5 ? -21.670 15.649 9.901 1.00 28.07 284 PHE B C 1
ATOM 2043 O O . PHE B 2 5 ? -22.213 15.476 8.823 1.00 30.91 284 PHE B O 1
ATOM 2051 N N . ALA B 2 6 ? -19.289 15.230 11.367 1.00 29.25 285 ALA B N 1
ATOM 2052 C CA . ALA B 2 6 ? -18.681 15.674 12.192 1.00 29.50 285 ALA B CA 1
ATOM 2053 C C . ALA B 2 6 ? -17.197 15.560 11.747 1.00 29.62 285 ALA B C 1
ATOM 2054 O O . ALA B 2 6 ? -16.849 14.888 10.773 1.00 31.61 285 ALA B O 1
ATOM 2056 N N . ALA B 2 7 ? -16.358 16.290 12.584 1.00 28.89 286 ALA B N 1
ATOM 2057 C CA . ALA B 2 7 ? -14.887 16.423 12.635 1.00 29.88 286 ALA B CA 1
ATOM 2058 C C . ALA B 2 7 ? -14.353 17.028 13.991 1.00 31.50 286 ALA B C 1
ATOM 2059 O O . ALA B 2 7 ? -15.148 17.405 14.847 1.00 33.74 286 ALA B O 1
ATOM 2061 N N . ALA B 2 8 ? -13.002 17.115 14.177 1.00 32.56 287 ALA B N 1
ATOM 2062 C CA . ALA B 2 8 ? -12.339 17.653 15.425 1.00 32.55 287 ALA B CA 1
ATOM 2063 C C . ALA B 2 8 ? -11.601 18.943 15.002 1.00 32.00 287 ALA B C 1
ATOM 2064 O O . ALA B 2 8 ? -10.978 18.894 13.933 1.00 32.91 287 ALA B O 1
ATOM 2066 N N . ALA B 2 9 ? -11.624 20.061 15.755 1.00 31.21 288 ALA B N 1
ATOM 2067 C CA . ALA B 2 9 ? -11.071 21.300 15.115 1.00 30.58 288 ALA B CA 1
ATOM 2068 C C . ALA B 2 9 ? -10.366 22.482 15.790 1.00 31.44 288 ALA B C 1
ATOM 2069 O O . ALA B 2 9 ? -9.140 22.559 15.750 1.00 33.82 288 ALA B O 1
#

B-factor: mean 13.83, std 10.48, range [2.0, 79.46]

Nearest PDB structures (foldseek):
  1pek-assembly1_E  TM=1.002E+00  e=1.712E-57  Parengyodontium album
  7a9f-assembly1_A  TM=9.997E-01  e=4.705E-57  Parengyodontium album
  8sdk-assembly1_A  TM=9.996E-01  e=1.957E-55  Parengyodontium album
  3f7m-assembly1_A  TM=9.921E-01  e=7.879E-46  Corniculantispora psalliotae
  3f7o-assembly2_B  TM=9.883E-01  e=2.809E-43  Purpureocillium lilacinum

CATH classification: 3.40.50.200